Protein AF-A0A355T9M5-F1 (afdb_monomer_lite)

pLDDT: mean 79.02, std 14.16, range [34.09, 96.56]

Radius of gyration: 21.53 Å; chains: 1; bounding box: 72×46×53 Å

Foldseek 3Di:
DAQDDQQSLLVVLCVLADFLDQLVRLVVVLVVLVVVLVVDDDPVVNVVSVVVNVVSVVSNVDPCNVVVPDDGHLLRLLQLLLLLLLLLQLVPDCVQPDAPVCVDPVVLVVLLVSLLSNLVSLCLQLDDDPPGSHLLVSCVNNVVVCCVVDDNVLSVVLVVCSVPPPSVSVVVNVCSVVVVDDSVPPDSVVSVVSSLSSLQSSLSSLLSRHDADECSHDDLCPSCPPCVVRGPPVSSVSSSVSSVVSVVVSQQSNQARPPPRDGHPDGSHDDPDPPPPPPPPDD

Structure (mmCIF, N/CA/C/O backbone):
data_AF-A0A355T9M5-F1
#
_entry.id   AF-A0A355T9M5-F1
#
loop_
_atom_site.group_PDB
_atom_site.id
_atom_site.type_symbol
_atom_site.label_atom_id
_atom_site.label_alt_id
_atom_site.label_comp_id
_atom_site.label_asym_id
_atom_site.label_entity_id
_atom_site.label_seq_id
_atom_site.pdbx_PDB_ins_code
_atom_site.Cartn_x
_atom_site.Cartn_y
_atom_site.Cartn_z
_atom_site.occupancy
_atom_site.B_iso_or_equiv
_atom_site.auth_seq_id
_atom_site.auth_comp_id
_atom_site.auth_asym_id
_atom_site.auth_atom_id
_atom_site.pdbx_PDB_model_num
ATOM 1 N N . MET A 1 1 ? -3.975 11.294 21.135 1.00 55.91 1 MET A N 1
ATOM 2 C CA . MET A 1 1 ? -5.451 11.372 21.174 1.00 55.91 1 MET A CA 1
ATOM 3 C C . MET A 1 1 ? -5.942 10.094 21.826 1.00 55.91 1 MET A C 1
ATOM 5 O O . MET A 1 1 ? -5.363 9.063 21.531 1.00 55.91 1 MET A O 1
ATOM 9 N N . ARG A 1 2 ? -6.905 10.135 22.753 1.00 72.44 2 ARG A N 1
ATOM 10 C CA . ARG A 1 2 ? -7.439 8.913 23.379 1.00 72.44 2 ARG A CA 1
ATOM 11 C C . ARG A 1 2 ? -8.767 8.580 22.701 1.00 72.44 2 ARG A C 1
ATOM 13 O O . ARG A 1 2 ? -9.719 9.332 22.876 1.00 72.44 2 ARG A O 1
ATOM 20 N N . LEU A 1 3 ? -8.800 7.513 21.904 1.00 85.88 3 LEU A N 1
ATOM 21 C CA . LEU A 1 3 ? -10.012 7.034 21.228 1.00 85.88 3 LEU A CA 1
ATOM 22 C C . LEU A 1 3 ? -10.995 6.498 22.278 1.00 85.88 3 LEU A C 1
ATOM 24 O O . LEU A 1 3 ? -10.594 5.717 23.143 1.00 85.88 3 LEU A O 1
ATOM 28 N N . ARG A 1 4 ? -12.251 6.962 22.260 1.00 87.19 4 ARG A N 1
ATOM 29 C CA . ARG A 1 4 ? -13.228 6.668 23.328 1.00 87.19 4 ARG A CA 1
ATOM 30 C C . ARG A 1 4 ? -14.176 5.527 22.981 1.00 87.19 4 ARG A C 1
ATOM 32 O O . ARG A 1 4 ? -14.628 4.832 23.885 1.00 87.19 4 ARG A O 1
ATOM 39 N N . ASN A 1 5 ? -14.479 5.348 21.702 1.00 89.62 5 ASN A N 1
ATOM 40 C CA . ASN A 1 5 ? -15.407 4.343 21.194 1.00 89.62 5 ASN A CA 1
ATOM 41 C C . ASN A 1 5 ? -15.005 3.913 19.769 1.00 89.62 5 ASN A C 1
ATOM 43 O O . ASN A 1 5 ? -14.021 4.410 19.216 1.00 89.62 5 ASN A O 1
ATOM 47 N N . GLU A 1 6 ? -15.746 2.957 19.206 1.00 88.00 6 GLU A N 1
ATOM 48 C CA . GLU A 1 6 ? -15.474 2.400 17.877 1.00 88.00 6 GLU A CA 1
ATOM 49 C C . GLU A 1 6 ? -15.625 3.447 16.761 1.00 88.00 6 GLU A C 1
ATOM 51 O O . GLU A 1 6 ? -14.789 3.495 15.862 1.00 88.00 6 GLU A O 1
ATOM 56 N N . ASP A 1 7 ? -16.624 4.327 16.844 1.00 84.69 7 ASP A N 1
ATOM 57 C CA . ASP A 1 7 ? -16.880 5.353 15.824 1.00 84.69 7 ASP A CA 1
ATOM 58 C C . ASP A 1 7 ? -15.773 6.417 15.790 1.00 84.69 7 ASP A C 1
ATOM 60 O O . ASP A 1 7 ? -15.275 6.762 14.716 1.00 84.69 7 ASP A O 1
ATOM 64 N N . ASP A 1 8 ? -15.299 6.858 16.961 1.00 84.31 8 ASP A N 1
ATOM 65 C CA . ASP A 1 8 ? -14.123 7.722 17.113 1.00 84.31 8 ASP A CA 1
ATOM 66 C C . ASP A 1 8 ? -12.892 7.068 16.456 1.00 84.31 8 ASP A C 1
ATOM 68 O O . ASP A 1 8 ? -12.093 7.742 15.804 1.00 84.31 8 ASP A O 1
ATOM 72 N N . ALA A 1 9 ? -12.731 5.749 16.610 1.00 87.31 9 ALA A N 1
ATOM 73 C CA . ALA A 1 9 ? -11.612 5.001 16.046 1.00 87.31 9 ALA A CA 1
ATOM 74 C C . ALA A 1 9 ? -11.719 4.831 14.520 1.00 87.31 9 ALA A C 1
ATOM 76 O O . ALA A 1 9 ? -10.706 4.943 13.821 1.00 87.31 9 ALA A O 1
ATOM 77 N N . LYS A 1 10 ? -12.927 4.624 13.981 1.00 84.25 10 LYS A N 1
ATOM 78 C CA . LYS A 1 10 ? -13.170 4.596 12.529 1.00 84.25 10 LYS A CA 1
ATOM 79 C C . LYS A 1 10 ? -12.920 5.963 11.902 1.00 84.25 10 LYS A C 1
ATOM 81 O O . LYS A 1 10 ? -12.164 6.044 10.939 1.00 84.25 10 LYS A O 1
ATOM 86 N N . LYS A 1 11 ? -13.442 7.042 12.497 1.00 80.62 11 LYS A N 1
ATOM 87 C CA . LYS A 1 11 ? -13.184 8.417 12.040 1.00 80.62 11 LYS A CA 1
ATOM 88 C C . LYS A 1 11 ? -11.692 8.748 12.054 1.00 80.62 11 LYS A C 1
ATOM 90 O O . LYS A 1 11 ? -11.162 9.214 11.049 1.00 80.62 11 LYS A O 1
ATOM 95 N N . TYR A 1 12 ? -11.007 8.429 13.154 1.00 84.06 12 TYR A N 1
ATOM 96 C CA . TYR A 1 12 ? -9.556 8.576 13.251 1.00 84.06 12 TYR A CA 1
ATOM 97 C C . TYR A 1 12 ? -8.831 7.809 12.142 1.00 84.06 12 TYR A C 1
ATOM 99 O O . TYR A 1 12 ? -7.914 8.342 11.528 1.00 84.06 12 TYR A O 1
ATOM 107 N N . THR A 1 13 ? -9.265 6.581 11.848 1.00 85.44 13 THR A N 1
ATOM 108 C CA . THR A 1 13 ? -8.694 5.772 10.768 1.00 85.44 13 THR A CA 1
ATOM 109 C C . THR A 1 13 ? -8.841 6.456 9.417 1.00 85.44 13 THR A C 1
ATOM 111 O O . THR A 1 13 ? -7.835 6.617 8.734 1.00 85.44 13 THR A O 1
ATOM 114 N N . CYS A 1 14 ? -10.047 6.913 9.065 1.00 79.06 14 CYS A N 1
ATOM 115 C CA . CYS A 1 14 ? -10.297 7.635 7.817 1.00 79.06 14 CYS A CA 1
ATOM 116 C C . CYS A 1 14 ? -9.364 8.843 7.668 1.00 79.06 14 CYS A C 1
ATOM 118 O O . CYS A 1 14 ? -8.752 9.032 6.623 1.00 79.06 14 CYS A O 1
ATOM 120 N N . GLU A 1 15 ? -9.218 9.649 8.721 1.00 76.38 15 GLU A N 1
ATOM 121 C CA . GLU A 1 15 ? -8.343 10.828 8.714 1.00 76.38 15 GLU A CA 1
ATOM 122 C C . GLU A 1 15 ? -6.854 10.468 8.566 1.00 76.38 15 GLU A C 1
ATOM 124 O O . GLU A 1 15 ? -6.075 11.260 8.034 1.00 76.38 15 GLU A O 1
ATOM 129 N N . TYR A 1 16 ? -6.456 9.283 9.035 1.00 79.38 16 TYR A N 1
ATOM 130 C CA . TYR A 1 16 ? -5.069 8.818 9.045 1.00 79.38 16 TYR A CA 1
ATOM 131 C C . TYR A 1 16 ? -4.658 8.090 7.755 1.00 79.38 16 TYR A C 1
ATOM 133 O O . TYR A 1 16 ? -3.479 8.095 7.387 1.00 79.38 16 TYR A O 1
ATOM 141 N N . THR A 1 17 ? -5.609 7.444 7.074 1.00 77.81 17 THR A N 1
ATOM 142 C CA . THR A 1 17 ? -5.367 6.688 5.836 1.00 77.81 17 THR A CA 1
ATOM 143 C C . THR A 1 17 ? -5.582 7.530 4.586 1.00 77.81 17 THR A C 1
ATOM 145 O O . THR A 1 17 ? -4.752 7.477 3.670 1.00 77.81 17 THR A O 1
ATOM 148 N N . VAL A 1 18 ? -6.634 8.357 4.570 1.00 69.31 18 VAL A N 1
ATOM 149 C CA . VAL A 1 18 ? -7.035 9.128 3.391 1.00 69.31 18 VAL A CA 1
ATOM 150 C C . VAL A 1 18 ? -5.983 10.171 3.047 1.00 69.31 18 VAL A C 1
ATOM 152 O O . VAL A 1 18 ? -5.502 10.930 3.890 1.00 69.31 18 VAL A O 1
ATOM 155 N N . SER A 1 19 ? -5.644 10.228 1.759 1.00 61.22 19 SER A N 1
ATOM 156 C CA . SER A 1 19 ? -4.802 11.292 1.231 1.00 61.22 19 SER A CA 1
ATOM 157 C C . SER A 1 19 ? -5.500 12.638 1.397 1.00 61.22 19 SER A C 1
ATOM 159 O O . SER A 1 19 ? -6.610 12.850 0.901 1.00 61.22 19 SER A O 1
ATOM 161 N N . LYS A 1 20 ? -4.857 13.532 2.152 1.00 63.75 20 LYS A N 1
ATOM 162 C CA . LYS A 1 20 ? -5.270 14.924 2.329 1.00 63.75 20 LYS A CA 1
ATOM 163 C C . LYS A 1 20 ? -5.335 15.556 0.930 1.00 63.75 20 LYS A C 1
ATOM 165 O O . LYS A 1 20 ? -4.336 15.607 0.219 1.00 63.75 20 LYS A O 1
ATOM 170 N N . LEU A 1 21 ? -6.541 15.934 0.515 1.00 61.47 21 LEU A N 1
ATOM 171 C CA . LEU A 1 21 ? -6.834 16.379 -0.848 1.00 61.47 21 LEU A CA 1
ATOM 172 C C . LEU A 1 21 ? -6.060 17.652 -1.185 1.00 61.47 21 LEU A C 1
ATOM 174 O O . LEU A 1 21 ? -6.008 18.579 -0.381 1.00 61.47 21 LEU A O 1
ATOM 178 N N . SER A 1 22 ? -5.546 17.778 -2.409 1.00 67.81 22 SER A N 1
ATOM 179 C CA . SER A 1 22 ? -5.125 19.101 -2.875 1.00 67.81 22 SER A CA 1
ATOM 180 C C . SER A 1 22 ? -6.305 20.076 -2.813 1.00 67.81 22 SER A C 1
ATOM 182 O O . SER A 1 22 ? -7.466 19.673 -2.915 1.00 67.81 22 SER A O 1
ATOM 184 N N . LEU A 1 23 ? -6.025 21.380 -2.711 1.00 72.88 23 LEU A N 1
ATOM 185 C CA . LEU A 1 23 ? -7.072 22.408 -2.724 1.00 72.88 23 LEU A CA 1
ATOM 186 C C . LEU A 1 23 ? -8.038 22.211 -3.904 1.00 72.88 23 LEU A C 1
ATOM 188 O O . LEU A 1 23 ? -9.251 22.281 -3.736 1.00 72.88 23 LEU A O 1
ATOM 192 N N . LYS A 1 24 ? -7.501 21.883 -5.086 1.00 72.81 24 LYS A N 1
ATOM 193 C CA . LYS A 1 24 ? -8.285 21.632 -6.300 1.00 72.81 24 LYS A CA 1
ATOM 194 C C . LYS A 1 24 ? -9.198 20.409 -6.161 1.00 72.81 24 LYS A C 1
ATOM 196 O O . LYS A 1 24 ? -10.368 20.486 -6.530 1.00 72.81 24 LYS A O 1
ATOM 201 N N . GLU A 1 25 ? -8.691 19.302 -5.625 1.00 70.06 25 GLU A N 1
ATOM 202 C CA . GLU A 1 25 ? -9.468 18.073 -5.416 1.00 70.06 25 GLU A CA 1
ATOM 203 C C . GLU A 1 25 ? -10.522 18.238 -4.318 1.00 70.06 25 GLU A C 1
ATOM 205 O O . GLU A 1 25 ? -11.648 17.765 -4.476 1.00 70.06 25 GLU A O 1
ATOM 210 N N . ALA A 1 26 ? -10.193 18.954 -3.239 1.00 72.81 26 ALA A N 1
ATOM 211 C CA . ALA A 1 26 ? -11.131 19.304 -2.179 1.00 72.81 26 ALA A CA 1
ATOM 212 C C . ALA A 1 26 ? -12.275 20.163 -2.730 1.00 72.81 26 ALA A C 1
ATOM 214 O O . ALA A 1 26 ? -13.443 19.831 -2.527 1.00 72.81 26 ALA A O 1
ATOM 215 N N . GLN A 1 27 ? -11.960 21.198 -3.520 1.00 78.06 27 GLN A N 1
ATOM 216 C CA . GLN A 1 27 ? -12.969 22.027 -4.186 1.00 78.06 27 GLN A CA 1
ATOM 217 C C . GLN A 1 27 ? -13.862 21.195 -5.117 1.00 78.06 27 GLN A C 1
ATOM 219 O O . GLN A 1 27 ? -15.081 21.368 -5.149 1.00 78.06 27 GLN A O 1
ATOM 224 N N . GLN A 1 28 ? -13.263 20.278 -5.881 1.00 74.44 28 GLN A N 1
ATOM 225 C CA . GLN A 1 28 ? -13.992 19.432 -6.818 1.00 74.44 28 GLN A CA 1
ATOM 226 C C . GLN A 1 28 ? -14.914 18.441 -6.094 1.00 74.44 28 GLN A C 1
ATOM 228 O O . GLN A 1 28 ? -16.060 18.267 -6.510 1.00 74.44 28 GLN A O 1
ATOM 233 N N . ARG A 1 29 ? -14.467 17.843 -4.980 1.00 72.12 29 ARG A N 1
ATOM 234 C CA . ARG A 1 29 ? -15.306 16.981 -4.133 1.00 72.12 29 ARG A CA 1
ATOM 235 C C . ARG A 1 29 ? -16.437 17.749 -3.459 1.00 72.12 29 ARG A C 1
ATOM 237 O O . ARG A 1 29 ? -17.561 17.262 -3.505 1.00 72.12 29 ARG A O 1
ATOM 244 N N . ILE A 1 30 ? -16.194 18.959 -2.945 1.00 77.69 30 ILE A N 1
ATOM 245 C CA . ILE A 1 30 ? -17.260 19.831 -2.415 1.00 77.69 30 ILE A CA 1
ATOM 246 C C . ILE A 1 30 ? -18.333 20.061 -3.477 1.00 77.69 30 ILE A C 1
ATOM 248 O O . ILE A 1 30 ? -19.517 19.884 -3.205 1.00 77.69 30 ILE A O 1
ATOM 252 N N . ASN A 1 31 ? -17.931 20.412 -4.699 1.00 77.50 31 ASN A N 1
ATOM 253 C CA . ASN A 1 31 ? -18.876 20.656 -5.787 1.00 77.50 31 ASN A CA 1
ATOM 254 C C . ASN A 1 31 ? -19.673 19.397 -6.152 1.00 77.50 31 ASN A C 1
ATOM 256 O O . ASN A 1 31 ? -20.872 19.482 -6.409 1.00 77.50 31 ASN A O 1
ATOM 260 N N . ASN A 1 32 ? -19.032 18.227 -6.152 1.00 70.62 32 ASN A N 1
ATOM 261 C CA . ASN A 1 32 ? -19.715 16.959 -6.397 1.00 70.62 32 ASN A CA 1
ATOM 262 C C . ASN A 1 32 ? -20.699 16.614 -5.267 1.00 70.62 32 ASN A C 1
ATOM 264 O O . ASN A 1 32 ? -21.824 16.219 -5.552 1.00 70.62 32 ASN A O 1
ATOM 268 N N . HIS A 1 33 ? -20.318 16.798 -4.000 1.00 76.00 33 HIS A N 1
ATOM 269 C CA . HIS A 1 33 ? -21.195 16.541 -2.854 1.00 76.00 33 HIS A CA 1
ATOM 270 C C . HIS A 1 33 ? -22.369 17.520 -2.793 1.00 76.00 33 HIS A C 1
ATOM 272 O O . HIS A 1 33 ? -23.481 17.085 -2.525 1.00 76.00 33 HIS A O 1
ATOM 278 N N . LYS A 1 34 ? -22.172 18.802 -3.135 1.00 81.56 34 LYS A N 1
ATOM 279 C CA . LYS A 1 34 ? -23.269 19.781 -3.262 1.00 81.56 34 LYS A CA 1
ATOM 280 C C . LYS A 1 34 ? -24.303 19.337 -4.300 1.00 81.56 34 LYS A C 1
ATOM 282 O O . LYS A 1 34 ? -25.489 19.316 -4.000 1.00 81.56 34 LYS A O 1
ATOM 287 N N . LYS A 1 35 ? -23.856 18.860 -5.468 1.00 78.75 35 LYS A N 1
ATOM 288 C CA . LYS A 1 35 ? -24.753 18.294 -6.493 1.00 78.75 35 LYS A CA 1
ATOM 289 C C . LYS A 1 35 ? -25.497 17.042 -6.021 1.00 78.75 35 LYS A C 1
ATOM 291 O O . LYS A 1 35 ? -26.635 16.823 -6.419 1.00 78.75 35 LYS A O 1
ATOM 296 N N . ILE A 1 36 ? -24.866 16.189 -5.213 1.00 72.69 36 ILE A N 1
ATOM 297 C CA . ILE A 1 36 ? -25.529 15.001 -4.649 1.00 72.69 36 ILE A CA 1
ATOM 298 C C . ILE A 1 36 ? -26.567 15.426 -3.604 1.00 72.69 36 ILE A C 1
ATOM 300 O O . ILE A 1 36 ? -27.704 14.962 -3.653 1.00 72.69 36 ILE A O 1
ATOM 304 N N . LEU A 1 37 ? -26.208 16.356 -2.717 1.00 79.31 37 LEU A N 1
ATOM 305 C CA . LEU A 1 37 ? -27.088 16.911 -1.691 1.00 79.31 37 LEU A CA 1
ATOM 306 C C . LEU A 1 37 ? -28.358 17.529 -2.300 1.00 79.31 37 LEU A C 1
ATOM 308 O O . LEU A 1 37 ? -29.453 17.271 -1.808 1.00 79.31 37 LEU A O 1
ATOM 312 N N . GLU A 1 38 ? -28.226 18.274 -3.402 1.00 81.50 38 GLU A N 1
ATOM 313 C CA . GLU A 1 38 ? -29.350 18.858 -4.155 1.00 81.50 38 GLU A CA 1
ATOM 314 C C . GLU A 1 38 ? -30.351 17.807 -4.663 1.00 81.50 38 GLU A C 1
ATOM 316 O O . GLU A 1 38 ? -31.546 18.080 -4.745 1.00 81.50 38 GLU A O 1
ATOM 321 N N . ASN A 1 39 ? -29.875 16.600 -4.975 1.00 76.81 39 ASN A N 1
ATOM 322 C CA . ASN A 1 39 ? -30.690 15.501 -5.499 1.00 76.81 39 ASN A CA 1
ATOM 323 C C . ASN A 1 39 ? -31.122 14.493 -4.419 1.00 76.81 39 ASN A C 1
ATOM 325 O O . ASN A 1 39 ? -31.780 13.497 -4.724 1.00 76.81 39 ASN A O 1
ATOM 329 N N . THR A 1 40 ? -30.749 14.730 -3.160 1.00 80.56 40 THR A N 1
ATOM 330 C CA . THR A 1 40 ? -31.036 13.833 -2.039 1.00 80.56 40 THR A CA 1
ATOM 331 C C . THR A 1 40 ? -32.398 14.160 -1.423 1.00 80.56 40 THR A C 1
ATOM 333 O O . THR A 1 40 ? -32.711 15.316 -1.133 1.00 80.56 40 THR A O 1
ATOM 336 N N . THR A 1 41 ? -33.226 13.135 -1.221 1.00 77.75 41 THR A N 1
ATOM 337 C CA . THR A 1 41 ? -34.635 13.286 -0.815 1.00 77.75 41 THR A CA 1
ATOM 338 C C . THR A 1 41 ? -34.892 12.997 0.661 1.00 77.75 41 THR A C 1
ATOM 340 O O . THR A 1 41 ? -35.869 13.507 1.207 1.00 77.75 41 THR A O 1
ATOM 343 N N . THR A 1 42 ? -34.024 12.225 1.311 1.00 80.00 42 THR A N 1
ATOM 344 C CA . THR A 1 42 ? -34.122 11.850 2.726 1.00 80.00 42 THR A CA 1
ATOM 345 C C . THR A 1 42 ? -33.325 12.818 3.604 1.00 80.00 42 THR A C 1
ATOM 347 O O . THR A 1 42 ? -32.299 13.369 3.198 1.00 80.00 42 THR A O 1
ATOM 350 N N . ASP A 1 43 ? -33.797 13.042 4.830 1.00 80.94 43 ASP A N 1
ATOM 351 C CA . ASP A 1 43 ? -33.154 13.988 5.750 1.00 80.94 43 ASP A CA 1
ATOM 352 C C . ASP A 1 43 ? -31.874 13.420 6.385 1.00 80.94 43 ASP A C 1
ATOM 354 O O . ASP A 1 43 ? -30.935 14.175 6.629 1.00 80.94 43 ASP A O 1
ATOM 358 N N . GLU A 1 44 ? -31.790 12.097 6.570 1.00 71.38 44 GLU A N 1
ATOM 359 C CA . GLU A 1 44 ? -30.568 11.414 7.025 1.00 71.38 44 GLU A CA 1
ATOM 360 C C . GLU A 1 44 ? -29.429 11.532 6.005 1.00 71.38 44 GLU A C 1
ATOM 362 O O . GLU A 1 44 ? -28.327 11.955 6.362 1.00 71.38 44 GLU A O 1
ATOM 367 N N . ASP A 1 45 ? -29.690 11.248 4.725 1.00 61.88 45 ASP A N 1
ATOM 368 C CA . ASP A 1 45 ? -28.661 11.369 3.688 1.00 61.88 45 ASP A CA 1
ATOM 369 C C . ASP A 1 45 ? -28.277 12.842 3.478 1.00 61.88 45 ASP A C 1
ATOM 371 O O . ASP A 1 45 ? -27.106 13.156 3.257 1.00 61.88 45 ASP A O 1
ATOM 375 N N . ARG A 1 46 ? -29.235 13.776 3.602 1.00 74.06 46 ARG A N 1
ATOM 376 C CA . ARG A 1 46 ? -28.928 15.213 3.571 1.00 74.06 46 ARG A CA 1
ATOM 377 C C . ARG A 1 46 ? -27.999 15.626 4.706 1.00 74.06 46 ARG A C 1
ATOM 379 O O . ARG A 1 46 ? -27.028 16.335 4.448 1.00 74.06 46 ARG A O 1
ATOM 386 N N . ALA A 1 47 ? -28.266 15.184 5.934 1.00 74.69 47 ALA A N 1
ATOM 387 C CA . ALA A 1 47 ? -27.412 15.475 7.082 1.00 74.69 47 ALA A CA 1
ATOM 388 C C . ALA A 1 47 ? -25.992 14.923 6.881 1.00 74.69 47 ALA A C 1
ATOM 390 O O . ALA A 1 47 ? -25.019 15.647 7.092 1.00 74.69 47 ALA A O 1
ATOM 391 N N . PHE A 1 48 ? -25.874 13.690 6.380 1.00 73.00 48 PHE A N 1
ATOM 392 C CA . PHE A 1 48 ? -24.590 13.074 6.053 1.00 73.00 48 PHE A CA 1
ATOM 393 C C . PHE A 1 48 ? -23.804 13.882 5.009 1.00 73.00 48 PHE A C 1
ATOM 395 O O . PHE A 1 48 ? -22.654 14.254 5.245 1.00 73.00 48 PHE A O 1
ATOM 402 N N . TRP A 1 49 ? -24.408 14.202 3.859 1.00 70.50 49 TRP A N 1
ATOM 403 C CA . TRP A 1 49 ? -23.717 14.951 2.802 1.00 70.50 49 TRP A CA 1
ATOM 404 C C . TRP A 1 49 ? -23.356 16.373 3.234 1.00 70.50 49 TRP A C 1
ATOM 406 O O . TRP A 1 49 ? -22.296 16.877 2.854 1.00 70.50 49 TRP A O 1
ATOM 416 N N . GLN A 1 50 ? -24.194 17.003 4.059 1.00 82.00 50 GLN A N 1
ATOM 417 C CA . GLN A 1 50 ? -23.900 18.303 4.650 1.00 82.00 50 GLN A CA 1
ATOM 418 C C . GLN A 1 50 ? -22.677 18.232 5.575 1.00 82.00 50 GLN A C 1
ATOM 420 O O . GLN A 1 50 ? -21.801 19.090 5.474 1.00 82.00 50 GLN A O 1
ATOM 425 N N . GLU A 1 51 ? -22.564 17.192 6.406 1.00 75.56 51 GLU A N 1
ATOM 426 C CA . GLU A 1 51 ? -21.388 16.954 7.252 1.00 75.56 51 GLU A CA 1
ATOM 427 C C . GLU A 1 51 ? -20.115 16.762 6.410 1.00 75.56 51 GLU A C 1
ATOM 429 O O . GLU A 1 51 ? -19.087 17.379 6.698 1.00 75.56 51 GLU A O 1
ATOM 434 N N . GLN A 1 52 ? -20.183 15.988 5.317 1.00 68.06 52 GLN A N 1
ATOM 435 C CA . GLN A 1 52 ? -19.044 15.801 4.405 1.00 68.06 52 GLN A CA 1
ATOM 436 C C . GLN A 1 52 ? -18.597 17.119 3.750 1.00 68.06 52 GLN A C 1
ATOM 438 O O . GLN A 1 52 ? -17.398 17.385 3.629 1.00 68.06 52 GLN A O 1
ATOM 443 N N . ILE A 1 53 ? -19.545 17.967 3.333 1.00 76.62 53 ILE A N 1
ATOM 444 C CA . ILE A 1 53 ? -19.249 19.289 2.760 1.00 76.62 53 ILE A CA 1
ATOM 445 C C . ILE A 1 53 ? -18.593 20.188 3.807 1.00 76.62 53 ILE A C 1
ATOM 447 O O . ILE A 1 53 ? -17.554 20.783 3.522 1.00 76.62 53 ILE A O 1
ATOM 451 N N . THR A 1 54 ? -19.165 20.273 5.010 1.00 81.38 54 THR A N 1
ATOM 452 C CA . THR A 1 54 ? -18.623 21.100 6.093 1.00 81.38 54 THR A CA 1
ATOM 453 C C . THR A 1 54 ? -17.212 20.657 6.473 1.00 81.38 54 THR A C 1
ATOM 455 O O . THR A 1 54 ? -16.322 21.502 6.552 1.00 81.38 54 THR A O 1
ATOM 458 N N . GLY A 1 55 ? -16.962 19.349 6.585 1.00 74.44 55 GLY A N 1
ATOM 459 C CA . GLY A 1 55 ? -15.622 18.820 6.841 1.00 74.44 55 GLY A CA 1
ATOM 460 C C . GLY A 1 55 ? -14.603 19.208 5.762 1.00 74.44 55 GLY A C 1
ATOM 461 O O . GLY A 1 55 ? -13.478 19.595 6.080 1.00 74.44 55 GLY A O 1
ATOM 462 N N . LEU A 1 56 ? -14.989 19.185 4.480 1.00 72.25 56 LEU A N 1
ATOM 463 C CA . LEU A 1 56 ? -14.121 19.632 3.382 1.00 72.25 56 LEU A CA 1
ATOM 464 C C . LEU A 1 56 ? -13.901 21.156 3.380 1.00 72.25 56 LEU A C 1
ATOM 466 O O . LEU A 1 56 ? -12.803 21.619 3.070 1.00 72.25 56 LEU A O 1
ATOM 470 N N . GLU A 1 57 ? -14.915 21.949 3.727 1.00 82.19 57 GLU A N 1
ATOM 471 C CA . GLU A 1 57 ? -14.805 23.411 3.820 1.00 82.19 57 GLU A CA 1
ATOM 472 C C . GLU A 1 57 ? -13.925 23.853 5.001 1.00 82.19 57 GLU A C 1
ATOM 474 O O . GLU A 1 57 ? -13.168 24.820 4.878 1.00 82.19 57 GLU A O 1
ATOM 479 N N . GLU A 1 58 ? -13.981 23.142 6.128 1.00 81.94 58 GLU A N 1
ATOM 480 C CA . GLU A 1 58 ? -13.058 23.312 7.255 1.00 81.94 58 GLU A CA 1
ATOM 481 C C . GLU A 1 58 ? -11.640 22.880 6.880 1.00 81.94 58 GLU A C 1
ATOM 483 O O . GLU A 1 58 ? -10.677 23.604 7.145 1.00 81.94 58 GLU A O 1
ATOM 488 N N . TYR A 1 59 ? -11.508 21.751 6.180 1.00 72.00 59 TYR A N 1
ATOM 489 C CA . TYR A 1 59 ? -10.228 21.260 5.684 1.00 72.00 59 TYR A CA 1
ATOM 490 C C . TYR A 1 59 ? -9.527 22.277 4.772 1.00 72.00 59 TYR A C 1
ATOM 492 O O . TYR A 1 59 ? -8.338 22.547 4.955 1.00 72.00 59 TYR A O 1
ATOM 500 N N . ILE A 1 60 ? -10.260 22.915 3.852 1.00 80.50 60 ILE A N 1
ATOM 501 C CA . ILE A 1 60 ? -9.710 23.954 2.966 1.00 80.50 60 ILE A CA 1
ATOM 502 C C . ILE A 1 60 ? -9.178 25.169 3.742 1.00 80.50 60 ILE A C 1
ATOM 504 O O . ILE A 1 60 ? -8.245 25.843 3.303 1.00 80.50 60 ILE A O 1
ATOM 508 N N . LYS A 1 61 ? -9.752 25.452 4.913 1.00 81.62 61 LYS A N 1
ATOM 509 C CA . LYS A 1 61 ? -9.347 26.571 5.772 1.00 81.62 61 LYS A CA 1
ATOM 510 C C . LYS A 1 61 ? -8.208 26.213 6.729 1.00 81.62 61 LYS A C 1
ATOM 512 O O . LYS A 1 61 ? -7.679 27.125 7.368 1.00 81.62 61 LYS A O 1
ATOM 517 N N . SER A 1 62 ? -7.836 24.935 6.827 1.00 75.94 62 SER A N 1
ATOM 518 C CA . SER A 1 62 ? -6.806 24.457 7.752 1.00 75.94 62 SER A CA 1
ATOM 519 C C . SER A 1 62 ? -5.428 25.052 7.443 1.00 75.94 62 SER A C 1
ATOM 521 O O . SER A 1 62 ? -5.043 25.210 6.282 1.00 75.94 62 SER A O 1
ATOM 523 N N . GLU A 1 63 ? -4.668 25.374 8.492 1.00 70.50 63 GLU A N 1
ATOM 524 C CA . GLU A 1 63 ? -3.280 25.835 8.348 1.00 70.50 63 GLU A CA 1
ATOM 525 C C . GLU A 1 63 ? -2.396 24.768 7.705 1.00 70.50 63 GLU A C 1
ATOM 527 O O . GLU A 1 63 ? -1.525 25.100 6.905 1.00 70.50 63 GLU A O 1
ATOM 532 N N . ASP A 1 64 ? -2.680 23.490 7.956 1.00 61.56 64 ASP A N 1
ATOM 533 C CA . ASP A 1 64 ? -1.994 22.374 7.312 1.00 61.56 64 ASP A CA 1
ATOM 534 C C . ASP A 1 64 ? -2.090 22.451 5.767 1.00 61.56 64 ASP A C 1
ATOM 536 O O . ASP A 1 64 ? -1.101 22.188 5.080 1.00 61.56 64 ASP A O 1
ATOM 540 N N . LEU A 1 65 ? -3.239 22.875 5.200 1.00 65.19 65 LEU A N 1
ATOM 541 C CA . LEU A 1 65 ? -3.403 23.048 3.741 1.00 65.19 65 LEU A CA 1
ATOM 542 C C . LEU A 1 65 ? -2.653 24.253 3.209 1.00 65.19 65 LEU A C 1
ATOM 544 O O . LEU A 1 65 ? -2.038 24.179 2.146 1.00 65.19 65 LEU A O 1
ATOM 548 N N . LYS A 1 66 ? -2.691 25.355 3.953 1.00 63.91 66 LYS A N 1
ATOM 549 C CA . LYS A 1 66 ? -2.024 26.600 3.566 1.00 63.91 66 LYS A CA 1
ATOM 550 C C . LYS A 1 66 ? -0.505 26.473 3.595 1.00 63.91 66 LYS A C 1
ATOM 552 O O . LYS A 1 66 ? 0.173 27.080 2.774 1.00 63.91 66 LYS A O 1
ATOM 557 N N . THR A 1 67 ? 0.017 25.690 4.533 1.00 62.03 67 THR A N 1
ATOM 558 C CA . THR A 1 67 ? 1.457 25.479 4.731 1.00 62.03 67 THR A CA 1
ATOM 559 C C . THR A 1 67 ? 2.005 24.308 3.917 1.00 62.03 67 THR A C 1
ATOM 561 O O . THR A 1 67 ? 3.219 24.184 3.770 1.00 62.03 67 THR A O 1
ATOM 564 N N . GLY A 1 68 ? 1.134 23.455 3.365 1.00 53.84 68 GLY A N 1
ATOM 565 C CA . GLY A 1 68 ? 1.531 22.279 2.590 1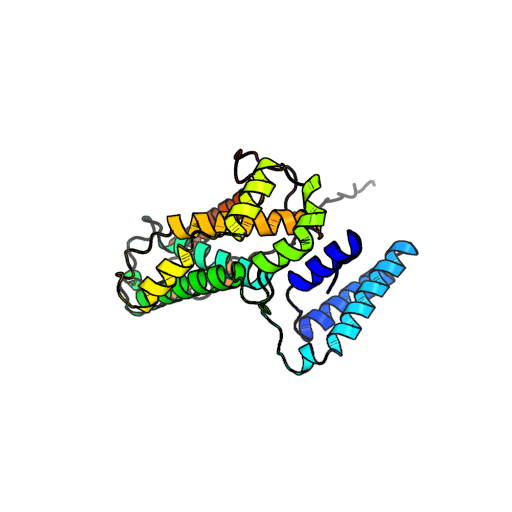.00 53.84 68 GLY A CA 1
ATOM 566 C C . GLY A 1 68 ? 2.245 21.207 3.420 1.00 53.84 68 GLY A C 1
ATOM 567 O O . GLY A 1 68 ? 2.773 20.250 2.856 1.00 53.84 68 GLY A O 1
ATOM 568 N N . THR A 1 69 ? 2.275 21.333 4.749 1.00 51.69 69 THR A N 1
ATOM 569 C CA . THR A 1 69 ? 2.909 20.369 5.655 1.00 51.69 69 THR A CA 1
ATOM 570 C C . THR A 1 69 ? 1.933 19.269 6.039 1.00 51.69 69 THR A C 1
ATOM 572 O O . THR A 1 69 ? 1.560 19.123 7.202 1.00 51.69 69 THR A O 1
ATOM 575 N N . PHE A 1 70 ? 1.532 18.463 5.059 1.00 57.84 70 PHE A N 1
ATOM 576 C CA . PHE A 1 70 ? 0.872 17.197 5.346 1.00 57.84 70 PHE A CA 1
ATOM 577 C C . PHE A 1 70 ? 1.865 16.047 5.223 1.00 57.84 70 PHE A C 1
ATOM 579 O O . PHE A 1 70 ? 2.578 15.959 4.219 1.00 57.84 70 PHE A O 1
ATOM 586 N N . PRO A 1 71 ? 1.906 15.126 6.194 1.00 56.31 71 PRO A N 1
ATOM 587 C CA . PRO A 1 71 ? 2.530 13.837 5.954 1.00 56.31 71 PRO A CA 1
ATOM 588 C C . PRO A 1 71 ? 1.794 13.128 4.806 1.00 56.31 71 PRO A C 1
ATOM 590 O O . PRO A 1 71 ? 0.568 13.201 4.711 1.00 56.31 71 PRO A O 1
ATOM 593 N N . GLN A 1 72 ? 2.540 12.443 3.929 1.00 65.25 72 GLN A N 1
ATOM 594 C CA . GLN A 1 72 ? 1.939 11.542 2.940 1.00 65.25 72 GLN A CA 1
ATOM 595 C C . GLN A 1 72 ? 1.045 10.533 3.674 1.00 65.25 72 GLN A C 1
ATOM 597 O O . GLN A 1 72 ? 1.464 9.965 4.685 1.00 65.25 72 GLN A O 1
ATOM 602 N N . SER A 1 73 ? -0.178 10.324 3.188 1.00 80.00 73 SER A N 1
ATOM 603 C CA . SER A 1 73 ? -1.108 9.398 3.836 1.00 80.00 73 SER A CA 1
ATOM 604 C C . SER A 1 73 ? -0.686 7.944 3.646 1.00 80.00 73 SER A C 1
ATOM 606 O O . SER A 1 73 ? 0.035 7.623 2.697 1.00 80.00 73 SER A O 1
ATOM 608 N N . ILE A 1 74 ? -1.170 7.052 4.515 1.00 88.38 74 ILE A N 1
ATOM 609 C CA . ILE A 1 74 ? -0.882 5.614 4.405 1.00 88.38 74 ILE A CA 1
ATOM 610 C C . ILE A 1 74 ? -1.299 5.075 3.033 1.00 88.38 74 ILE A C 1
ATOM 612 O O . ILE A 1 74 ? -0.499 4.381 2.411 1.00 88.38 74 ILE A O 1
ATOM 616 N N . ASP A 1 75 ? -2.486 5.444 2.536 1.00 87.44 75 ASP A N 1
ATOM 617 C CA . ASP A 1 75 ? -2.974 5.008 1.220 1.00 87.44 75 ASP A CA 1
ATOM 618 C C . ASP A 1 75 ? -2.022 5.443 0.102 1.00 87.44 75 ASP A C 1
ATOM 620 O O . ASP A 1 75 ? -1.667 4.655 -0.768 1.00 87.44 75 ASP A O 1
ATOM 624 N N . THR A 1 76 ? -1.543 6.688 0.164 1.00 85.06 76 THR A N 1
ATOM 625 C CA . THR A 1 76 ? -0.627 7.241 -0.843 1.00 85.06 76 THR A CA 1
ATOM 626 C C . THR A 1 76 ? 0.683 6.473 -0.871 1.00 85.06 76 THR A C 1
ATOM 628 O O . THR A 1 76 ? 1.135 6.056 -1.933 1.00 85.06 76 THR A O 1
ATOM 631 N N . VAL A 1 77 ? 1.284 6.273 0.305 1.00 90.31 77 VAL A N 1
ATOM 632 C CA . VAL A 1 77 ? 2.569 5.582 0.426 1.00 90.31 77 VAL A CA 1
ATOM 633 C C . VAL A 1 77 ? 2.426 4.123 -0.010 1.00 90.31 77 VAL A C 1
ATOM 635 O O . VAL A 1 77 ? 3.280 3.631 -0.741 1.00 90.31 77 VAL A O 1
ATOM 638 N N . LEU A 1 78 ? 1.338 3.449 0.381 1.00 92.62 78 LEU A N 1
ATOM 639 C CA . LEU A 1 78 ? 1.060 2.066 -0.005 1.00 92.62 78 LEU A CA 1
ATOM 640 C C . LEU A 1 78 ? 0.849 1.919 -1.516 1.00 92.62 78 LEU A C 1
ATOM 642 O O . LEU A 1 78 ? 1.495 1.077 -2.136 1.00 92.62 78 LEU A O 1
ATOM 646 N N . PHE A 1 79 ? -0.031 2.722 -2.118 1.00 90.69 79 PHE A N 1
ATOM 647 C CA . PHE A 1 79 ? -0.334 2.615 -3.547 1.00 90.69 79 PHE A CA 1
ATOM 648 C C . PHE A 1 79 ? 0.867 2.989 -4.412 1.00 90.69 79 PHE A C 1
ATOM 650 O O . PHE A 1 79 ? 1.114 2.334 -5.420 1.00 90.69 79 PHE A O 1
ATOM 657 N N . GLU A 1 80 ? 1.670 3.969 -3.989 1.00 89.75 80 GLU A N 1
ATOM 658 C CA . GLU A 1 80 ? 2.944 4.269 -4.641 1.00 89.75 80 GLU A CA 1
ATOM 659 C C . GLU A 1 80 ? 3.911 3.078 -4.559 1.00 89.75 80 GLU A C 1
ATOM 661 O O . GLU A 1 80 ? 4.526 2.721 -5.563 1.00 89.75 80 GLU A O 1
ATOM 666 N N . THR A 1 81 ? 4.031 2.421 -3.398 1.00 93.00 81 THR A N 1
ATOM 667 C CA . THR A 1 81 ? 4.860 1.211 -3.267 1.00 93.00 81 THR A CA 1
ATOM 668 C C . THR A 1 81 ? 4.401 0.105 -4.208 1.00 93.00 81 THR A C 1
ATOM 670 O O . THR A 1 81 ? 5.232 -0.470 -4.906 1.00 93.00 81 THR A O 1
ATOM 673 N N . VAL A 1 82 ? 3.095 -0.171 -4.254 1.00 93.88 82 VAL A N 1
ATOM 674 C CA . VAL A 1 82 ? 2.524 -1.196 -5.138 1.00 93.88 82 VAL A CA 1
ATOM 675 C C . VAL A 1 82 ? 2.784 -0.862 -6.603 1.00 93.88 82 VAL A C 1
ATOM 677 O O . VAL A 1 82 ? 3.175 -1.748 -7.358 1.00 93.88 82 VAL A O 1
ATOM 680 N N . GLU A 1 83 ? 2.626 0.399 -7.007 1.00 91.75 83 GLU A N 1
ATOM 681 C CA . GLU A 1 83 ? 2.870 0.823 -8.387 1.00 91.75 83 GLU A CA 1
ATOM 682 C C . GLU A 1 83 ? 4.331 0.608 -8.796 1.00 91.75 83 GLU A C 1
ATOM 684 O O . GLU A 1 83 ? 4.603 0.020 -9.844 1.00 91.75 83 GLU A O 1
ATOM 689 N N . TRP A 1 84 ? 5.283 1.016 -7.952 1.00 91.94 84 TRP A N 1
ATOM 690 C CA . TRP A 1 84 ? 6.704 0.792 -8.219 1.00 91.94 84 TRP A CA 1
ATOM 691 C C . TRP A 1 84 ? 7.051 -0.695 -8.300 1.00 91.94 84 TRP A C 1
ATOM 693 O O . TRP A 1 84 ? 7.780 -1.098 -9.210 1.00 91.94 84 TRP A O 1
ATOM 703 N N . SER A 1 85 ? 6.507 -1.519 -7.401 1.00 91.69 85 SER A N 1
ATOM 704 C CA . SER A 1 85 ? 6.711 -2.969 -7.443 1.00 91.69 85 SER A CA 1
ATOM 705 C C . SER A 1 85 ? 6.093 -3.599 -8.694 1.00 91.69 85 SER A C 1
ATOM 707 O O . SER A 1 85 ? 6.734 -4.425 -9.343 1.00 91.69 85 SER A O 1
ATOM 709 N N . ALA A 1 86 ? 4.895 -3.166 -9.095 1.00 91.88 86 ALA A N 1
ATOM 710 C CA . ALA A 1 86 ? 4.218 -3.660 -10.290 1.00 91.88 86 ALA A CA 1
ATOM 711 C C . ALA A 1 86 ? 4.991 -3.312 -11.570 1.00 91.88 86 ALA A C 1
ATOM 713 O O . ALA A 1 86 ? 5.130 -4.156 -12.457 1.00 91.88 86 ALA A O 1
ATOM 714 N N . LEU A 1 87 ? 5.542 -2.096 -11.657 1.00 89.88 87 LEU A N 1
ATOM 715 C CA . LEU A 1 87 ? 6.399 -1.680 -12.768 1.00 89.88 87 LEU A CA 1
ATOM 716 C C . LEU A 1 87 ? 7.701 -2.489 -12.804 1.00 89.88 87 LEU A C 1
ATOM 718 O O . LEU A 1 87 ? 8.050 -3.028 -13.853 1.00 89.88 87 LEU A O 1
ATOM 722 N N . LEU A 1 88 ? 8.397 -2.636 -11.672 1.00 88.81 88 LEU A N 1
ATOM 723 C CA . LEU A 1 88 ? 9.607 -3.462 -11.599 1.00 88.81 88 LEU A CA 1
ATOM 724 C C . LEU A 1 88 ? 9.337 -4.919 -11.984 1.00 88.81 88 LEU A C 1
ATOM 726 O O . LEU A 1 88 ? 10.119 -5.504 -12.732 1.00 88.81 88 LEU A O 1
ATOM 730 N N . SER A 1 89 ? 8.235 -5.497 -11.507 1.00 87.88 89 SER A N 1
ATOM 731 C CA . SER A 1 89 ? 7.820 -6.856 -11.858 1.00 87.88 89 SER A CA 1
ATOM 732 C C . SER A 1 89 ? 7.530 -6.980 -13.356 1.00 87.88 89 SER A C 1
ATOM 734 O O . SER A 1 89 ? 7.957 -7.941 -13.997 1.00 87.88 89 SER A O 1
ATOM 736 N N . ALA A 1 90 ? 6.884 -5.970 -13.952 1.00 88.62 90 ALA A N 1
ATOM 737 C CA . ALA A 1 90 ? 6.575 -5.968 -15.376 1.00 88.62 90 ALA A CA 1
ATOM 738 C C . ALA A 1 90 ? 7.824 -6.042 -16.263 1.00 88.62 90 ALA A C 1
ATOM 740 O O . ALA A 1 90 ? 7.803 -6.762 -17.266 1.00 88.62 90 ALA A O 1
ATOM 741 N N . PHE A 1 91 ? 8.895 -5.344 -15.871 1.00 83.81 91 PHE A N 1
ATOM 742 C CA . PHE A 1 91 ? 10.170 -5.318 -16.590 1.00 83.81 91 PHE A CA 1
ATOM 743 C C . PHE A 1 91 ? 11.079 -6.528 -16.326 1.00 83.81 91 PHE A C 1
ATOM 745 O O . PHE A 1 91 ? 11.936 -6.808 -17.155 1.00 83.81 91 PHE A O 1
ATOM 752 N N . HIS A 1 92 ? 10.878 -7.293 -15.247 1.00 77.00 92 HIS A N 1
ATOM 753 C CA . HIS A 1 92 ? 11.619 -8.543 -14.997 1.00 77.00 92 HIS A CA 1
ATOM 754 C C . HIS A 1 92 ? 11.075 -9.753 -15.785 1.00 77.00 92 HIS A C 1
ATOM 756 O O . HIS A 1 92 ? 11.428 -10.898 -15.498 1.00 77.00 92 HIS A O 1
ATOM 762 N N . ASN A 1 93 ? 10.212 -9.536 -16.784 1.00 68.50 93 ASN A N 1
ATOM 763 C CA . ASN A 1 93 ? 9.662 -10.625 -17.584 1.00 68.50 93 ASN A CA 1
ATOM 764 C C . ASN A 1 93 ? 10.664 -11.099 -18.663 1.00 68.50 93 ASN A C 1
ATOM 766 O O . ASN A 1 93 ? 11.066 -10.297 -19.510 1.00 68.50 93 ASN A O 1
ATOM 770 N N . PRO A 1 94 ? 10.995 -12.406 -18.712 1.00 58.22 94 PRO A N 1
ATOM 771 C CA . PRO A 1 94 ? 11.948 -12.975 -19.671 1.00 58.22 94 PRO A CA 1
ATOM 772 C C . PRO A 1 94 ? 11.506 -12.894 -21.141 1.00 58.22 94 PRO A C 1
ATOM 774 O O . PRO A 1 94 ? 12.298 -13.211 -22.021 1.00 58.22 94 PRO A O 1
ATOM 777 N N . ASN A 1 95 ? 10.268 -12.481 -21.427 1.00 62.69 95 ASN A N 1
ATOM 778 C CA . ASN A 1 95 ? 9.737 -12.335 -22.784 1.00 62.69 95 ASN A CA 1
ATOM 779 C C . ASN A 1 95 ? 9.940 -10.931 -23.382 1.00 62.69 95 ASN A C 1
ATOM 781 O O . ASN A 1 95 ? 9.533 -10.708 -24.515 1.00 62.69 95 ASN A O 1
ATOM 785 N N . ILE A 1 96 ? 10.548 -9.987 -22.653 1.00 65.56 96 ILE A N 1
ATOM 786 C CA . ILE A 1 96 ? 10.847 -8.621 -23.141 1.00 65.56 96 ILE A CA 1
ATOM 787 C C . ILE A 1 96 ? 12.318 -8.545 -23.620 1.00 65.56 96 ILE A C 1
ATOM 789 O O . ILE A 1 96 ? 12.982 -7.521 -23.551 1.00 65.56 96 ILE A O 1
ATOM 793 N N . ASN A 1 97 ? 12.886 -9.666 -24.063 1.00 53.31 97 ASN A N 1
ATOM 794 C CA . ASN A 1 97 ? 14.324 -9.941 -23.956 1.00 53.31 97 ASN A CA 1
ATOM 795 C C . ASN A 1 97 ? 15.240 -9.403 -25.074 1.00 53.31 97 ASN A C 1
ATOM 797 O O . ASN A 1 97 ? 16.348 -9.903 -25.229 1.00 53.31 97 ASN A O 1
ATOM 801 N N . GLU A 1 98 ? 14.835 -8.397 -25.850 1.00 55.34 98 GLU A N 1
ATOM 802 C CA . GLU A 1 98 ? 15.654 -7.924 -26.987 1.00 55.34 98 GLU A CA 1
ATOM 803 C C . GLU A 1 98 ? 15.950 -6.419 -26.980 1.00 55.34 98 GLU A C 1
ATOM 805 O O . GLU A 1 98 ? 16.531 -5.885 -27.925 1.00 55.34 98 GLU A O 1
ATOM 810 N N . SER A 1 99 ? 15.599 -5.706 -25.906 1.00 62.41 99 SER A N 1
ATOM 811 C CA . SER A 1 99 ? 15.849 -4.267 -25.848 1.00 62.41 99 SER A CA 1
ATOM 812 C C . SER A 1 99 ? 17.215 -3.946 -25.239 1.00 62.41 99 SER A C 1
ATOM 814 O O . SER A 1 99 ? 17.428 -4.115 -24.037 1.00 62.41 99 SER A O 1
ATOM 816 N N . THR A 1 100 ? 18.109 -3.354 -26.042 1.00 66.31 100 THR A N 1
ATOM 817 C CA . THR A 1 100 ? 19.353 -2.701 -25.574 1.00 66.31 100 THR A CA 1
ATOM 818 C C . THR A 1 100 ? 19.095 -1.652 -24.490 1.00 66.31 100 THR A C 1
ATOM 820 O O . THR A 1 100 ? 20.005 -1.278 -23.753 1.00 66.31 100 THR A O 1
ATOM 823 N N . PHE A 1 101 ? 17.844 -1.200 -24.340 1.00 75.88 101 PHE A N 1
ATOM 824 C CA . PHE A 1 101 ? 17.404 -0.330 -23.260 1.00 75.88 101 PHE A CA 1
ATOM 825 C C . PHE A 1 101 ? 17.748 -0.874 -21.867 1.00 75.88 101 PHE A C 1
ATOM 827 O O . PHE A 1 101 ? 18.160 -0.091 -21.010 1.00 75.88 101 PHE A O 1
ATOM 834 N N . PHE A 1 102 ? 17.641 -2.186 -21.634 1.00 77.06 102 PHE A N 1
ATOM 835 C CA . PHE A 1 102 ? 17.919 -2.777 -20.319 1.00 77.06 102 PHE A CA 1
ATOM 836 C C . PHE A 1 102 ? 19.394 -2.720 -19.917 1.00 77.06 102 PHE A C 1
ATOM 838 O O . PHE A 1 102 ? 19.718 -2.681 -18.731 1.00 77.06 102 PHE A O 1
ATOM 845 N N . GLU A 1 103 ? 20.289 -2.631 -20.897 1.00 77.06 103 GLU A N 1
ATOM 846 C CA . GLU A 1 103 ? 21.725 -2.472 -20.672 1.00 77.06 103 GLU A CA 1
ATOM 847 C C . GLU A 1 103 ? 22.122 -1.005 -20.454 1.00 77.06 103 GLU A C 1
ATOM 849 O O . GLU A 1 103 ? 23.253 -0.707 -20.065 1.00 77.06 103 GLU A O 1
ATOM 854 N N . THR A 1 104 ? 21.202 -0.061 -20.676 1.00 81.06 104 THR A N 1
ATOM 855 C CA . THR A 1 104 ? 21.513 1.359 -20.523 1.00 81.06 104 THR A CA 1
ATOM 856 C C . THR A 1 104 ? 21.747 1.728 -19.061 1.00 81.06 104 THR A C 1
ATOM 858 O O . THR A 1 104 ? 21.021 1.322 -18.150 1.00 81.06 104 THR A O 1
ATOM 861 N N . ALA A 1 105 ? 22.710 2.625 -18.835 1.00 83.44 105 ALA A N 1
ATOM 862 C CA . ALA A 1 105 ? 22.932 3.223 -17.520 1.00 83.44 105 ALA A CA 1
ATOM 863 C C . ALA A 1 105 ? 21.678 3.945 -16.988 1.00 83.44 105 ALA A C 1
ATOM 865 O O . ALA A 1 105 ? 21.491 4.049 -15.777 1.00 83.44 105 ALA A O 1
ATOM 866 N N . PHE A 1 106 ? 20.817 4.445 -17.883 1.00 85.00 106 PHE A N 1
ATOM 867 C CA . PHE A 1 106 ? 19.536 5.040 -17.512 1.00 85.00 106 PHE A CA 1
ATOM 868 C C . PHE A 1 106 ? 18.617 4.011 -16.848 1.00 85.00 106 PHE A C 1
ATOM 870 O O . PHE A 1 106 ? 18.178 4.241 -15.722 1.00 85.00 106 PHE A O 1
ATOM 877 N N . PHE A 1 107 ? 18.369 2.873 -17.503 1.00 83.94 107 PHE A N 1
ATOM 878 C CA . PHE A 1 107 ? 17.478 1.842 -16.974 1.00 83.94 107 PHE A CA 1
ATOM 879 C C . PHE A 1 107 ? 17.995 1.265 -15.653 1.00 83.94 107 PHE A C 1
ATOM 881 O O . PHE A 1 107 ? 17.241 1.161 -14.689 1.00 83.94 107 PHE A O 1
ATOM 888 N N . GLN A 1 108 ? 19.301 1.001 -15.557 1.00 81.56 108 GLN A N 1
ATOM 889 C CA . GLN A 1 108 ? 19.917 0.528 -14.314 1.00 81.56 108 GLN A CA 1
ATOM 890 C C . GLN A 1 108 ? 19.727 1.520 -13.155 1.00 81.56 108 GLN A C 1
ATOM 892 O O . GLN A 1 108 ? 19.406 1.123 -12.035 1.00 81.56 108 GLN A O 1
ATOM 897 N N . ARG A 1 109 ? 19.884 2.827 -13.409 1.00 84.69 109 ARG A N 1
ATOM 898 C CA . ARG A 1 109 ? 19.640 3.871 -12.398 1.00 84.69 109 ARG A CA 1
ATOM 899 C C . ARG A 1 109 ? 18.166 3.980 -12.028 1.00 84.69 109 ARG A C 1
ATOM 901 O O . ARG A 1 109 ? 17.862 4.148 -10.850 1.00 84.69 109 ARG A O 1
ATOM 908 N N . TRP A 1 110 ? 17.271 3.874 -13.007 1.00 87.50 110 TRP A N 1
ATOM 909 C CA . TRP A 1 110 ? 15.829 3.856 -12.773 1.00 87.50 110 TRP A CA 1
ATOM 910 C C . TRP A 1 110 ? 15.427 2.673 -11.884 1.00 87.50 110 TRP A C 1
ATOM 912 O O . TRP A 1 110 ? 14.742 2.878 -10.887 1.00 87.50 110 TRP A O 1
ATOM 922 N N . GLN A 1 111 ? 15.935 1.471 -12.168 1.00 84.75 111 GLN A N 1
ATOM 923 C CA . GLN A 1 111 ? 15.678 0.268 -11.375 1.00 84.75 111 GLN A CA 1
ATOM 924 C C . GLN A 1 111 ? 16.170 0.418 -9.929 1.00 84.75 111 GLN A C 1
ATOM 926 O O . GLN A 1 111 ? 15.430 0.133 -8.990 1.00 84.75 111 GLN A O 1
ATOM 931 N N . ILE A 1 112 ? 17.396 0.915 -9.728 1.00 82.38 112 ILE A N 1
ATOM 932 C CA . ILE A 1 112 ? 17.935 1.184 -8.384 1.00 82.38 112 ILE A CA 1
ATOM 933 C C . ILE A 1 112 ? 17.073 2.217 -7.647 1.00 82.38 112 ILE A C 1
ATOM 935 O O . ILE A 1 112 ? 16.750 2.029 -6.474 1.00 82.38 112 ILE A O 1
ATOM 939 N N . GLY A 1 113 ? 16.683 3.294 -8.335 1.00 86.12 113 GLY A N 1
ATOM 940 C CA . GLY A 1 113 ? 15.810 4.328 -7.784 1.00 86.12 113 GLY A CA 1
ATOM 941 C C . GLY A 1 113 ? 14.453 3.772 -7.355 1.00 86.12 113 GLY A C 1
ATOM 942 O O . GLY A 1 113 ? 14.024 4.026 -6.233 1.00 86.12 113 GLY A O 1
ATOM 943 N N . ALA A 1 114 ? 13.822 2.955 -8.199 1.00 88.44 114 ALA A N 1
ATOM 944 C CA . ALA A 1 114 ? 12.553 2.296 -7.902 1.00 88.44 114 ALA A CA 1
ATOM 945 C C . ALA A 1 114 ? 12.646 1.421 -6.642 1.00 88.44 114 ALA A C 1
ATOM 947 O O . ALA A 1 114 ? 11.817 1.534 -5.739 1.00 88.44 114 ALA A O 1
ATOM 948 N N . ILE A 1 115 ? 13.700 0.608 -6.526 1.00 85.88 115 ILE A N 1
ATOM 949 C CA . ILE A 1 115 ? 13.914 -0.240 -5.348 1.00 85.88 115 ILE A CA 1
ATOM 950 C C . ILE A 1 115 ? 14.131 0.607 -4.087 1.00 85.88 115 ILE A C 1
ATOM 952 O O . ILE A 1 115 ? 13.575 0.306 -3.030 1.00 85.88 115 ILE A O 1
ATOM 956 N N . TYR A 1 116 ? 14.889 1.701 -4.186 1.00 85.06 116 TYR A N 1
ATOM 957 C CA . TYR A 1 116 ? 15.080 2.618 -3.064 1.00 85.06 116 TYR A CA 1
ATOM 958 C C . TYR A 1 116 ? 13.765 3.262 -2.604 1.00 85.06 116 TYR A C 1
ATOM 960 O O . TYR A 1 116 ? 13.537 3.391 -1.396 1.00 85.06 116 TYR A O 1
ATOM 968 N N . VAL A 1 117 ? 12.889 3.639 -3.542 1.00 88.88 117 VAL A N 1
ATOM 969 C CA . VAL A 1 117 ? 11.558 4.177 -3.230 1.00 88.88 117 VAL A CA 1
ATOM 970 C C . VAL A 1 117 ? 10.711 3.132 -2.505 1.00 88.88 117 VAL A C 1
ATOM 972 O O . VAL A 1 117 ? 10.180 3.437 -1.437 1.00 88.88 117 VAL A O 1
ATOM 975 N N . ILE A 1 118 ? 10.656 1.892 -3.004 1.00 90.25 118 ILE A N 1
ATOM 976 C CA . ILE A 1 118 ? 9.924 0.783 -2.365 1.00 90.25 118 ILE A CA 1
ATOM 977 C C . ILE A 1 118 ? 10.408 0.573 -0.928 1.00 90.25 118 ILE A C 1
ATOM 979 O O . ILE A 1 118 ? 9.611 0.630 0.008 1.00 90.25 118 ILE A O 1
ATOM 983 N N . LEU A 1 119 ? 11.720 0.412 -0.736 1.00 87.44 119 LEU A N 1
ATOM 984 C CA . LEU A 1 119 ? 12.331 0.210 0.582 1.00 87.44 119 LEU A CA 1
ATOM 985 C C . LEU A 1 119 ? 12.053 1.378 1.534 1.00 87.44 119 LEU A C 1
ATOM 987 O O . LEU A 1 119 ? 11.777 1.182 2.720 1.00 87.44 119 LEU A O 1
ATOM 991 N N . SER A 1 120 ? 12.120 2.607 1.025 1.00 87.44 120 SER A N 1
ATOM 992 C CA . SER A 1 120 ? 11.847 3.809 1.812 1.00 87.44 120 SER A CA 1
ATOM 993 C C . SER A 1 120 ? 10.386 3.883 2.238 1.00 87.44 120 SER A C 1
ATOM 995 O O . SER A 1 120 ? 10.108 4.196 3.395 1.00 87.44 120 SER A O 1
ATOM 997 N N . ASN A 1 121 ? 9.457 3.565 1.341 1.00 91.38 121 ASN A N 1
ATOM 998 C CA . ASN A 1 121 ? 8.031 3.592 1.631 1.00 91.38 121 ASN A CA 1
ATOM 999 C C . ASN A 1 121 ? 7.614 2.460 2.583 1.00 91.38 121 ASN A C 1
ATOM 1001 O O . ASN A 1 121 ? 6.911 2.734 3.556 1.00 91.38 121 ASN A O 1
ATOM 1005 N N . ILE A 1 122 ? 8.138 1.240 2.416 1.00 90.88 122 ILE A N 1
ATOM 1006 C CA . ILE A 1 122 ? 7.972 0.144 3.389 1.00 90.88 122 ILE A CA 1
ATOM 1007 C C . ILE A 1 122 ? 8.467 0.578 4.776 1.00 90.88 122 ILE A C 1
ATOM 1009 O O . ILE A 1 122 ? 7.748 0.463 5.770 1.00 90.88 122 ILE A O 1
ATOM 1013 N N . ALA A 1 123 ? 9.666 1.165 4.852 1.00 86.81 123 ALA A N 1
ATOM 1014 C CA . ALA A 1 123 ? 10.222 1.647 6.113 1.00 86.81 123 ALA A CA 1
ATOM 1015 C C . ALA A 1 123 ? 9.375 2.760 6.761 1.00 86.81 123 ALA A C 1
ATOM 1017 O O . ALA A 1 123 ? 9.255 2.789 7.987 1.00 86.81 123 ALA A O 1
ATOM 1018 N N . LYS A 1 124 ? 8.780 3.665 5.968 1.00 88.19 124 LYS A N 1
ATOM 1019 C CA . LYS A 1 124 ? 7.836 4.685 6.463 1.00 88.19 124 LYS A CA 1
ATOM 1020 C C . LYS A 1 124 ? 6.575 4.031 7.034 1.00 88.19 124 LYS A C 1
ATOM 1022 O O . LYS A 1 124 ? 6.204 4.329 8.169 1.00 88.19 124 LYS A O 1
ATOM 1027 N N . LEU A 1 125 ? 5.954 3.113 6.288 1.00 91.38 125 LEU A N 1
ATOM 1028 C CA . LEU A 1 125 ? 4.727 2.415 6.692 1.00 91.38 125 LEU A CA 1
ATOM 1029 C C . LEU A 1 125 ? 4.923 1.600 7.975 1.00 91.38 125 LEU A C 1
ATOM 1031 O O . LEU A 1 125 ? 4.036 1.575 8.828 1.00 91.38 125 LEU A O 1
ATOM 1035 N N . LEU A 1 126 ? 6.097 0.994 8.150 1.00 90.69 126 LEU A N 1
ATOM 1036 C CA . LEU A 1 126 ? 6.423 0.190 9.327 1.00 90.69 126 LEU A CA 1
ATOM 1037 C C . LEU A 1 126 ? 7.067 0.987 10.475 1.00 90.69 126 LEU A C 1
ATOM 1039 O O . LEU A 1 126 ? 7.342 0.410 11.533 1.00 90.69 126 LEU A O 1
ATOM 1043 N N . SER A 1 127 ? 7.290 2.297 10.317 1.00 86.94 127 SER A N 1
ATOM 1044 C CA . SER A 1 127 ? 8.000 3.100 11.317 1.00 86.94 127 SER A CA 1
ATOM 1045 C C . SER A 1 127 ? 7.323 3.076 12.689 1.00 86.94 127 SER A C 1
ATOM 1047 O O . SER A 1 127 ? 6.099 3.133 12.819 1.00 86.94 127 SER A O 1
ATOM 1049 N N . LYS A 1 128 ? 8.151 3.031 13.735 1.00 84.19 128 LYS A N 1
ATOM 1050 C CA . LYS A 1 128 ? 7.740 3.046 15.146 1.00 84.19 128 LYS A CA 1
ATOM 1051 C C . LYS A 1 128 ? 8.050 4.349 15.863 1.00 84.19 128 LYS A C 1
ATOM 1053 O O . LYS A 1 128 ? 7.783 4.442 17.061 1.00 84.19 128 LYS A O 1
ATOM 1058 N N . LYS A 1 129 ? 8.680 5.315 15.190 1.00 81.19 129 LYS A N 1
ATOM 1059 C CA . LYS A 1 129 ? 9.052 6.566 15.850 1.00 81.19 129 LYS A CA 1
ATOM 1060 C C . LYS A 1 129 ? 7.790 7.310 16.275 1.00 81.19 129 LYS A C 1
ATOM 1062 O O . LYS A 1 129 ? 6.818 7.409 15.526 1.00 81.19 129 LYS A O 1
ATOM 1067 N N . ASN A 1 130 ? 7.816 7.835 17.495 1.00 71.25 130 ASN A N 1
ATOM 1068 C CA . ASN A 1 130 ? 6.732 8.661 18.007 1.00 71.25 130 ASN A CA 1
ATOM 1069 C C . ASN A 1 130 ? 6.588 9.901 17.119 1.00 71.25 130 ASN A C 1
ATOM 1071 O O . ASN A 1 130 ? 7.563 10.614 16.907 1.00 71.25 130 ASN A O 1
ATOM 1075 N N . GLY A 1 131 ? 5.379 10.157 16.621 1.00 71.06 131 GLY A N 1
ATOM 1076 C CA . GLY A 1 131 ? 5.108 11.282 15.721 1.00 71.06 131 GLY A CA 1
ATOM 1077 C C . GLY A 1 131 ? 4.938 10.881 14.255 1.00 71.06 131 GLY A C 1
ATOM 1078 O O . GLY A 1 131 ? 4.180 11.551 13.556 1.00 71.06 131 GLY A O 1
ATOM 1079 N N . ASP A 1 132 ? 5.508 9.753 13.823 1.00 80.19 132 ASP A N 1
ATOM 1080 C CA . ASP A 1 132 ? 5.395 9.304 12.433 1.00 80.19 132 ASP A CA 1
ATOM 1081 C C . ASP A 1 132 ? 3.946 8.942 12.081 1.00 80.19 132 ASP A C 1
ATOM 1083 O O . ASP A 1 132 ? 3.192 8.458 12.931 1.00 80.19 132 ASP A O 1
ATOM 1087 N N . HIS A 1 133 ? 3.569 9.197 10.825 1.00 83.25 133 HIS A N 1
ATOM 1088 C CA . HIS A 1 133 ? 2.301 8.775 10.231 1.00 83.25 133 HIS A CA 1
ATOM 1089 C C . HIS A 1 133 ? 2.492 7.424 9.540 1.00 83.25 133 HIS A C 1
ATOM 1091 O O . HIS A 1 133 ? 2.821 7.363 8.359 1.00 83.25 133 HIS A O 1
ATOM 1097 N N . SER A 1 134 ? 2.374 6.343 10.316 1.00 89.88 134 SER A N 1
ATOM 1098 C CA . SER A 1 134 ? 2.706 4.980 9.884 1.00 89.88 134 SER A CA 1
ATOM 1099 C C . SER A 1 134 ? 1.574 3.987 10.150 1.00 89.88 134 SER A C 1
ATOM 1101 O O . SER A 1 134 ? 0.759 4.168 11.059 1.00 89.88 134 SER A O 1
ATOM 1103 N N . LEU A 1 135 ? 1.563 2.888 9.395 1.00 92.12 135 LEU A N 1
ATOM 1104 C CA . LEU A 1 135 ? 0.613 1.790 9.571 1.00 92.12 135 LEU A CA 1
ATOM 1105 C C . LEU A 1 135 ? 0.784 1.114 10.934 1.00 92.12 135 LEU A C 1
ATOM 1107 O O . LEU A 1 135 ? -0.204 0.805 11.597 1.00 92.12 135 LEU A O 1
ATOM 1111 N N . THR A 1 136 ? 2.027 0.962 11.402 1.00 91.56 136 THR A N 1
ATOM 1112 C CA . THR A 1 136 ? 2.316 0.437 12.745 1.00 91.56 136 THR A CA 1
ATOM 1113 C C . THR A 1 136 ? 1.659 1.277 13.835 1.00 91.56 136 THR A C 1
ATOM 1115 O O . THR A 1 136 ? 1.124 0.734 14.803 1.00 91.56 136 THR A O 1
ATOM 1118 N N . ARG A 1 137 ? 1.701 2.608 13.709 1.00 90.19 137 ARG A N 1
ATOM 1119 C CA . ARG A 1 137 ? 1.077 3.498 14.687 1.00 90.19 137 ARG A CA 1
ATOM 1120 C C . ARG A 1 137 ? -0.438 3.438 14.608 1.00 90.19 137 ARG A C 1
ATOM 1122 O O . ARG A 1 137 ? -1.068 3.283 15.649 1.00 90.19 137 ARG A O 1
ATOM 1129 N N . LEU A 1 138 ? -0.997 3.503 13.401 1.00 91.50 138 LEU A N 1
ATOM 1130 C CA . LEU A 1 138 ? -2.436 3.369 13.205 1.00 91.50 138 LEU A CA 1
ATOM 1131 C C . LEU A 1 138 ? -2.949 2.077 13.849 1.00 91.50 138 LEU A C 1
ATOM 1133 O O . LEU A 1 138 ? -3.844 2.131 14.687 1.00 91.50 138 LEU A O 1
ATOM 1137 N N . TRP A 1 139 ? -2.308 0.940 13.557 1.00 93.56 139 TRP A N 1
ATOM 1138 C CA . TRP A 1 139 ? -2.643 -0.351 14.159 1.00 93.56 139 TRP A CA 1
ATOM 1139 C C . TRP A 1 139 ? -2.619 -0.312 15.690 1.00 93.56 139 TRP A C 1
ATOM 1141 O O . TRP A 1 139 ? -3.543 -0.807 16.330 1.00 93.56 139 TRP A O 1
ATOM 1151 N N . LYS A 1 140 ? -1.594 0.282 16.310 1.00 92.25 140 LYS A N 1
ATOM 1152 C CA . LYS A 1 140 ? -1.515 0.370 17.778 1.00 92.25 140 LYS A CA 1
ATOM 1153 C C . LYS A 1 140 ? -2.707 1.102 18.390 1.00 92.25 140 LYS A C 1
ATOM 1155 O O . LYS A 1 140 ? -3.200 0.666 19.425 1.00 92.25 140 LYS A O 1
ATOM 1160 N N . GLU A 1 141 ? -3.168 2.171 17.751 1.00 91.69 141 GLU A N 1
ATOM 1161 C CA . GLU A 1 141 ? -4.300 2.964 18.239 1.00 91.69 141 GLU A CA 1
ATOM 1162 C C . GLU A 1 141 ? -5.642 2.241 18.020 1.00 91.69 141 GLU A C 1
ATOM 1164 O O . GLU A 1 141 ? -6.502 2.267 18.900 1.00 91.69 141 GLU A O 1
ATOM 1169 N N . VAL A 1 142 ? -5.824 1.555 16.882 1.00 93.69 142 VAL A N 1
ATOM 1170 C CA .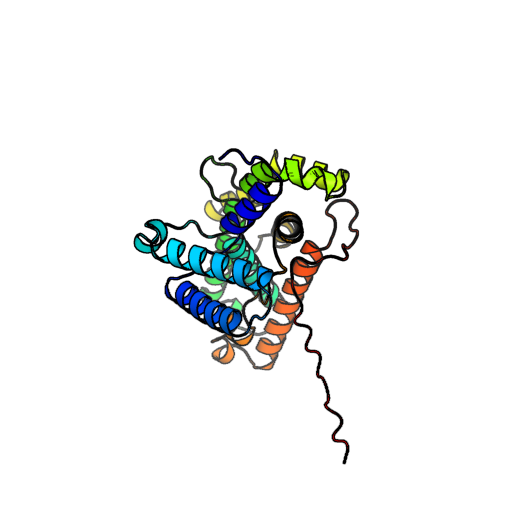 VAL A 1 142 ? -7.139 1.004 16.482 1.00 93.69 142 VAL A CA 1
ATOM 1171 C C . VAL A 1 142 ? -7.314 -0.493 16.759 1.00 93.69 142 VAL A C 1
ATOM 1173 O O . VAL A 1 142 ? -8.439 -0.977 16.871 1.00 93.69 142 VAL A O 1
ATOM 1176 N N . SER A 1 143 ? -6.227 -1.247 16.940 1.00 94.06 143 SER A N 1
ATOM 1177 C CA . SER A 1 143 ? -6.277 -2.698 17.185 1.00 94.06 143 SER A CA 1
ATOM 1178 C C . SER A 1 143 ? -7.113 -3.135 18.397 1.00 94.06 143 SER A C 1
ATOM 1180 O O . SER A 1 143 ? -7.732 -4.200 18.303 1.00 94.06 143 SER A O 1
ATOM 1182 N N . PRO A 1 144 ? -7.237 -2.366 19.504 1.00 94.19 144 PRO A N 1
ATOM 1183 C CA . PRO A 1 144 ? -8.146 -2.735 20.591 1.00 94.19 144 PRO A CA 1
ATOM 1184 C C . PRO A 1 144 ? -9.608 -2.862 20.145 1.00 94.19 144 PRO A C 1
ATOM 1186 O O . PRO A 1 144 ? -10.334 -3.691 20.691 1.00 94.19 144 PRO A O 1
ATOM 1189 N N . PHE A 1 145 ? -10.018 -2.085 19.138 1.00 94.19 145 PHE A N 1
ATOM 1190 C CA . PHE A 1 145 ? -11.367 -2.107 18.569 1.00 94.19 145 PHE A CA 1
ATOM 1191 C C . PHE A 1 145 ? -11.528 -3.211 17.515 1.00 94.19 145 PHE A C 1
ATOM 1193 O O . PHE A 1 145 ? -12.609 -3.762 17.363 1.00 94.19 145 PHE A O 1
ATOM 1200 N N . LEU A 1 146 ? -10.442 -3.603 16.843 1.00 90.94 146 LEU A N 1
ATOM 1201 C CA . LEU A 1 146 ? -10.441 -4.637 15.801 1.00 90.94 146 LEU A CA 1
ATOM 1202 C C . LEU A 1 146 ? -10.436 -6.080 16.323 1.00 90.94 146 LEU A C 1
ATOM 1204 O O . LEU A 1 146 ? -10.739 -7.002 15.568 1.00 90.94 146 LEU A O 1
ATOM 1208 N N . LYS A 1 147 ? -10.081 -6.302 17.593 1.00 89.25 147 LYS A N 1
ATOM 1209 C CA . LYS A 1 147 ? -9.805 -7.638 18.155 1.00 89.25 147 LYS A CA 1
ATOM 1210 C C . LYS A 1 147 ? -10.924 -8.667 17.937 1.00 89.25 147 LYS A C 1
ATOM 1212 O O . LYS A 1 147 ? -10.633 -9.850 17.802 1.00 89.25 147 LYS A O 1
ATOM 1217 N N . ASN A 1 148 ? -12.181 -8.225 17.908 1.00 88.50 148 ASN A N 1
ATOM 1218 C CA . ASN A 1 148 ? -13.346 -9.098 17.731 1.00 88.50 148 ASN A CA 1
ATOM 1219 C C . ASN A 1 148 ? -13.824 -9.199 16.268 1.00 88.50 148 ASN A C 1
ATOM 1221 O O . ASN A 1 148 ? -14.780 -9.918 15.993 1.00 88.50 148 ASN A O 1
ATOM 1225 N N . HIS A 1 149 ? -13.182 -8.487 15.338 1.00 88.50 149 HIS A N 1
ATOM 1226 C CA . HIS A 1 149 ? -13.546 -8.446 13.916 1.00 88.50 149 HIS A CA 1
ATOM 1227 C C . HIS A 1 149 ? -12.593 -9.241 13.013 1.00 88.50 149 HIS A C 1
ATOM 1229 O O . HIS A 1 149 ? -12.846 -9.342 11.814 1.00 88.50 149 HIS A O 1
ATOM 1235 N N . ILE A 1 150 ? -11.511 -9.786 13.574 1.00 91.88 150 ILE A N 1
ATOM 1236 C CA . ILE A 1 150 ? -10.456 -10.522 12.867 1.00 91.88 150 ILE A CA 1
ATOM 1237 C C . ILE A 1 150 ? -10.278 -11.881 13.550 1.00 91.88 150 ILE A C 1
ATOM 1239 O O . ILE A 1 150 ? -10.489 -12.005 14.760 1.00 91.88 150 ILE A O 1
ATOM 1243 N N . ALA A 1 151 ? -9.866 -12.897 12.792 1.00 93.00 151 ALA A N 1
ATOM 1244 C CA . ALA A 1 151 ? -9.469 -14.178 13.360 1.00 93.00 151 ALA A CA 1
ATOM 1245 C C . ALA A 1 151 ? -8.344 -13.988 14.398 1.00 93.00 151 ALA A C 1
ATOM 1247 O O . ALA A 1 151 ? -7.400 -13.216 14.204 1.00 93.00 151 ALA A O 1
ATOM 1248 N N . LYS A 1 152 ? -8.468 -14.663 15.545 1.00 94.44 152 LYS A N 1
ATOM 1249 C CA . LYS A 1 152 ? -7.592 -14.437 16.706 1.00 94.44 152 LYS A CA 1
ATOM 1250 C C . LYS A 1 152 ? -6.118 -14.715 16.396 1.00 94.44 152 LYS A C 1
ATOM 1252 O O . LYS A 1 152 ? -5.245 -13.986 16.857 1.00 94.44 152 LYS A O 1
ATOM 1257 N N . ASP A 1 153 ? -5.853 -15.767 15.637 1.00 95.44 153 ASP A N 1
ATOM 1258 C CA . ASP A 1 153 ? -4.521 -16.171 15.194 1.00 95.44 153 ASP A CA 1
ATOM 1259 C C . ASP A 1 153 ? -3.866 -15.127 14.279 1.00 95.44 153 ASP A C 1
ATOM 1261 O O . ASP A 1 153 ? -2.705 -14.772 14.494 1.00 95.44 153 ASP A O 1
ATOM 1265 N N . GLU A 1 154 ? -4.617 -14.574 13.324 1.00 95.81 154 GLU A N 1
ATOM 1266 C CA . GLU A 1 154 ? -4.155 -13.492 12.453 1.00 95.81 154 GLU A CA 1
ATOM 1267 C C . GLU A 1 154 ? -3.903 -12.205 13.249 1.00 95.81 154 GLU A C 1
ATOM 1269 O O . GLU A 1 154 ? -2.849 -11.584 13.096 1.00 95.81 154 GLU A O 1
ATOM 1274 N N . PHE A 1 155 ? -4.799 -11.841 14.174 1.00 96.00 155 PHE A N 1
ATOM 1275 C CA . PHE A 1 155 ? -4.596 -10.697 15.068 1.00 96.00 155 PHE A CA 1
ATOM 1276 C C . PHE A 1 155 ? -3.308 -10.837 15.895 1.00 96.00 155 PHE A C 1
ATOM 1278 O O . PHE A 1 155 ? -2.499 -9.907 15.974 1.00 96.00 155 PHE A O 1
ATOM 1285 N N . ASP A 1 156 ? -3.089 -12.009 16.498 1.00 95.00 156 ASP A N 1
ATOM 1286 C CA . ASP A 1 156 ? -1.897 -12.295 17.296 1.00 95.00 156 ASP A CA 1
ATOM 1287 C C . ASP A 1 156 ? -0.620 -12.357 16.441 1.00 95.00 156 ASP A C 1
ATOM 1289 O O . ASP A 1 156 ? 0.456 -11.974 16.914 1.00 95.00 156 ASP A O 1
ATOM 1293 N N . TYR A 1 157 ? -0.709 -12.805 15.186 1.00 94.56 157 TYR A N 1
ATOM 1294 C CA . TYR A 1 157 ? 0.394 -12.749 14.227 1.00 94.56 157 TYR A CA 1
ATOM 1295 C C . TYR A 1 157 ? 0.765 -11.303 13.877 1.00 94.56 157 TYR A C 1
ATOM 1297 O O . TYR A 1 157 ? 1.927 -10.921 14.036 1.00 94.56 157 TYR A O 1
ATOM 1305 N N . ILE A 1 158 ? -0.213 -10.477 13.484 1.00 94.88 158 ILE A N 1
ATOM 1306 C CA . ILE A 1 158 ? 0.005 -9.067 13.130 1.00 94.88 158 ILE A CA 1
ATOM 1307 C C . ILE A 1 158 ? 0.593 -8.302 14.311 1.00 94.88 158 ILE A C 1
ATOM 1309 O O . ILE A 1 158 ? 1.601 -7.613 14.153 1.00 94.88 158 ILE A O 1
ATOM 1313 N N . ARG A 1 159 ? 0.008 -8.457 15.506 1.00 93.31 159 ARG A N 1
ATOM 1314 C CA . ARG A 1 159 ? 0.501 -7.804 16.723 1.00 93.31 159 ARG A CA 1
ATOM 1315 C C . ARG A 1 159 ? 1.971 -8.135 16.971 1.00 93.31 159 ARG A C 1
ATOM 1317 O O . ARG A 1 159 ? 2.776 -7.221 17.111 1.00 93.31 159 ARG A O 1
ATOM 1324 N N . ARG A 1 160 ? 2.339 -9.422 16.959 1.00 91.62 160 ARG A N 1
ATOM 1325 C CA . ARG A 1 160 ? 3.733 -9.846 17.172 1.00 91.62 160 ARG A CA 1
ATOM 1326 C C . ARG A 1 160 ? 4.676 -9.275 16.117 1.00 91.62 160 ARG A C 1
ATOM 1328 O O . ARG A 1 160 ? 5.728 -8.755 16.479 1.00 91.62 160 ARG A O 1
ATOM 1335 N N . LYS A 1 161 ? 4.295 -9.334 14.839 1.00 89.94 161 LYS A N 1
ATOM 1336 C CA . LYS A 1 161 ? 5.134 -8.856 13.731 1.00 89.94 161 LYS A CA 1
ATOM 1337 C C . LYS A 1 161 ? 5.283 -7.332 13.727 1.00 89.94 161 LYS A C 1
ATOM 1339 O O . LYS A 1 161 ? 6.358 -6.832 13.429 1.00 89.94 161 LYS A O 1
ATOM 1344 N N . LEU A 1 162 ? 4.264 -6.571 14.131 1.00 88.81 162 LEU A N 1
ATOM 1345 C CA . LEU A 1 162 ? 4.387 -5.117 14.304 1.00 88.81 162 LEU A CA 1
ATOM 1346 C C . LEU A 1 162 ? 5.144 -4.737 15.582 1.00 88.81 162 LEU A C 1
ATOM 1348 O O . LEU A 1 162 ? 5.863 -3.738 15.584 1.00 88.81 162 LEU A O 1
ATOM 1352 N N . ASP A 1 163 ? 5.056 -5.517 16.659 1.00 84.81 163 ASP A N 1
ATOM 1353 C CA . ASP A 1 163 ? 5.831 -5.291 17.887 1.00 84.81 163 ASP A CA 1
ATOM 1354 C C . ASP A 1 163 ? 7.307 -5.670 17.727 1.00 84.81 163 ASP A C 1
ATOM 1356 O O . ASP A 1 163 ? 8.178 -5.003 18.294 1.00 84.81 163 ASP A O 1
ATOM 1360 N N . HIS A 1 164 ? 7.609 -6.610 16.835 1.00 78.50 164 HIS A N 1
ATOM 1361 C CA . HIS A 1 164 ? 8.958 -7.044 16.482 1.00 78.50 164 HIS A CA 1
ATOM 1362 C C . HIS A 1 164 ? 9.074 -7.245 14.964 1.00 78.50 164 HIS A C 1
ATOM 1364 O O . HIS A 1 164 ? 9.083 -8.384 14.506 1.00 78.50 164 HIS A O 1
ATOM 1370 N N . PRO A 1 165 ? 9.143 -6.165 14.161 1.00 68.00 165 PRO A N 1
ATOM 1371 C CA . PRO A 1 165 ? 9.327 -6.305 12.733 1.00 68.00 165 PRO A CA 1
ATOM 1372 C C . PRO A 1 165 ? 10.694 -6.926 12.522 1.00 68.00 165 PRO A C 1
ATOM 1374 O O . PRO A 1 165 ? 11.717 -6.374 12.946 1.00 68.00 165 PRO A O 1
ATOM 1377 N N . ASP A 1 166 ? 10.695 -8.072 11.858 1.00 64.62 166 ASP A N 1
ATOM 1378 C CA . ASP A 1 166 ? 11.879 -8.602 11.216 1.00 64.62 166 ASP A CA 1
ATOM 1379 C C . ASP A 1 166 ? 12.280 -7.542 10.198 1.00 64.62 166 ASP A C 1
ATOM 1381 O O . ASP A 1 166 ? 11.676 -7.443 9.142 1.00 64.62 166 ASP A O 1
ATOM 1385 N N . GLY A 1 167 ? 13.187 -6.638 10.573 1.00 59.28 167 GLY A N 1
ATOM 1386 C CA . GLY A 1 167 ? 13.500 -5.439 9.797 1.00 59.28 167 GLY A CA 1
ATOM 1387 C C . GLY A 1 167 ? 14.269 -5.757 8.520 1.00 59.28 167 GLY A C 1
ATOM 1388 O O . GLY A 1 167 ? 15.321 -5.168 8.312 1.00 59.28 167 GLY A O 1
ATOM 1389 N N . GLN A 1 168 ? 13.813 -6.707 7.707 1.00 66.31 168 GLN A N 1
ATOM 1390 C CA . GLN A 1 168 ? 14.489 -7.158 6.503 1.00 66.31 168 GLN A CA 1
ATOM 1391 C C . GLN A 1 168 ? 14.504 -6.047 5.461 1.00 66.31 168 GLN A C 1
ATOM 1393 O O . GLN A 1 168 ? 15.581 -5.741 4.969 1.00 66.31 168 GLN A O 1
ATOM 1398 N N . ALA A 1 169 ? 13.402 -5.330 5.224 1.00 65.25 169 ALA A N 1
ATOM 1399 C CA . ALA A 1 169 ? 13.413 -4.150 4.359 1.00 65.25 169 ALA A CA 1
ATOM 1400 C C . ALA A 1 169 ? 14.290 -3.022 4.919 1.00 65.25 169 ALA A C 1
ATOM 1402 O O . ALA A 1 169 ? 14.947 -2.314 4.162 1.00 65.25 169 ALA A O 1
ATOM 1403 N N . LEU A 1 170 ? 14.370 -2.856 6.244 1.00 66.94 170 LEU A N 1
ATOM 1404 C CA . LEU A 1 170 ? 15.287 -1.885 6.856 1.00 66.94 170 LEU A CA 1
ATOM 1405 C C . LEU A 1 170 ? 16.757 -2.294 6.686 1.00 66.94 170 LEU A C 1
ATOM 1407 O O . LEU A 1 170 ? 17.580 -1.442 6.357 1.00 66.94 170 LEU A O 1
ATOM 1411 N N . LYS A 1 171 ? 17.072 -3.582 6.862 1.00 69.94 171 LYS A N 1
ATOM 1412 C CA . LYS A 1 171 ? 18.401 -4.163 6.631 1.00 69.94 171 LYS A CA 1
ATOM 1413 C C . LYS A 1 171 ? 18.791 -4.050 5.160 1.00 69.94 171 LYS A C 1
ATOM 1415 O O . LYS A 1 171 ? 19.834 -3.481 4.870 1.00 69.94 171 LYS A O 1
ATOM 1420 N N . LEU A 1 172 ? 17.908 -4.452 4.246 1.00 68.19 172 LEU A N 1
ATOM 1421 C CA . LEU A 1 172 ? 18.070 -4.296 2.799 1.00 68.19 172 LEU A CA 1
ATOM 1422 C C . LEU A 1 172 ? 18.257 -2.825 2.423 1.00 68.19 172 LEU A C 1
ATOM 1424 O O . LEU A 1 172 ? 19.154 -2.499 1.656 1.00 68.19 172 LEU A O 1
ATOM 1428 N N . ARG A 1 173 ? 17.488 -1.899 3.011 1.00 68.25 173 ARG A N 1
ATOM 1429 C CA . ARG A 1 173 ? 17.699 -0.458 2.810 1.00 68.25 173 ARG A CA 1
ATOM 1430 C C . ARG A 1 173 ? 19.099 -0.035 3.240 1.00 68.25 173 ARG A C 1
ATOM 1432 O O . ARG A 1 173 ? 19.743 0.716 2.517 1.00 68.25 173 ARG A O 1
ATOM 1439 N N . HIS A 1 174 ? 19.570 -0.472 4.407 1.00 65.38 174 HIS A N 1
ATOM 1440 C CA . HIS A 1 174 ? 20.921 -0.156 4.881 1.00 65.38 174 HIS A CA 1
ATOM 1441 C C . HIS A 1 174 ? 22.006 -0.767 3.991 1.00 65.38 174 HIS A C 1
ATOM 1443 O O . HIS A 1 174 ? 22.983 -0.088 3.698 1.00 65.38 174 HIS A O 1
ATOM 1449 N N . GLU A 1 175 ? 21.814 -1.989 3.509 1.00 67.94 175 GLU A N 1
ATOM 1450 C CA . GLU A 1 175 ? 22.727 -2.683 2.597 1.00 67.94 175 GLU A CA 1
ATOM 1451 C C . GLU A 1 175 ? 22.812 -2.014 1.217 1.00 67.94 175 GLU A C 1
ATOM 1453 O O . GLU A 1 175 ? 23.911 -1.814 0.693 1.00 67.94 175 GLU A O 1
ATOM 1458 N N . VAL A 1 176 ? 21.666 -1.606 0.661 1.00 65.94 176 VAL A N 1
ATOM 1459 C CA . VAL A 1 176 ? 21.571 -0.865 -0.605 1.00 65.94 176 VAL A CA 1
ATOM 1460 C C . VAL A 1 176 ? 22.201 0.522 -0.472 1.00 65.94 176 VAL A C 1
ATOM 1462 O O . VAL A 1 176 ? 22.982 0.920 -1.334 1.00 65.94 176 VAL A O 1
ATOM 1465 N N . VAL A 1 177 ? 21.922 1.244 0.622 1.00 63.88 177 VAL A N 1
ATOM 1466 C CA . VAL A 1 177 ? 22.523 2.564 0.907 1.00 63.88 177 VAL A CA 1
ATOM 1467 C C . VAL A 1 177 ? 24.032 2.466 1.104 1.00 63.88 177 VAL A C 1
ATOM 1469 O O . VAL A 1 177 ? 24.764 3.352 0.675 1.00 63.88 177 VAL A O 1
ATOM 1472 N N . ALA A 1 178 ? 24.511 1.395 1.731 1.00 58.56 178 ALA A N 1
ATOM 1473 C CA . ALA A 1 178 ? 25.935 1.175 1.936 1.00 58.56 178 ALA A CA 1
ATOM 1474 C C . ALA A 1 178 ? 26.674 0.727 0.659 1.00 58.56 178 ALA A C 1
ATOM 1476 O O . ALA A 1 178 ? 27.879 0.508 0.721 1.00 58.56 178 ALA A O 1
ATOM 1477 N N . HIS A 1 179 ? 25.982 0.580 -0.483 1.00 60.56 179 HIS A N 1
ATOM 1478 C CA . HIS A 1 179 ? 26.522 0.042 -1.741 1.00 60.56 179 HIS A CA 1
ATOM 1479 C C . HIS A 1 179 ? 27.154 -1.357 -1.607 1.00 60.56 179 HIS A C 1
ATOM 1481 O O . HIS A 1 179 ? 27.925 -1.783 -2.466 1.00 60.56 179 HIS A O 1
ATOM 1487 N N . ASN A 1 180 ? 26.814 -2.089 -0.543 1.00 54.69 180 ASN A N 1
ATOM 1488 C CA . ASN A 1 180 ? 27.418 -3.383 -0.223 1.00 54.69 180 ASN A CA 1
ATOM 1489 C C . ASN A 1 180 ? 26.804 -4.538 -1.026 1.00 54.69 180 ASN A C 1
ATOM 1491 O O . ASN A 1 180 ? 27.375 -5.625 -1.084 1.00 54.69 180 ASN A O 1
ATOM 1495 N N . VAL A 1 181 ? 25.650 -4.309 -1.656 1.00 55.12 181 VAL A N 1
ATOM 1496 C CA . VAL A 1 181 ? 24.935 -5.294 -2.471 1.00 55.12 181 VAL A CA 1
ATOM 1497 C C . VAL A 1 181 ? 24.918 -4.812 -3.916 1.00 55.12 181 VAL A C 1
ATOM 1499 O O . VAL A 1 181 ? 24.586 -3.659 -4.199 1.00 55.12 181 VAL A O 1
ATOM 1502 N N . LYS A 1 182 ? 25.279 -5.697 -4.852 1.00 57.09 182 LYS A N 1
ATOM 1503 C CA . LYS A 1 182 ? 25.113 -5.420 -6.284 1.00 57.09 182 LYS A CA 1
ATOM 1504 C C . LYS A 1 182 ? 23.623 -5.205 -6.559 1.00 57.09 182 LYS A C 1
ATOM 1506 O O . LYS A 1 182 ? 22.803 -6.034 -6.178 1.00 57.09 182 LYS A O 1
ATOM 1511 N N . SER A 1 183 ? 23.283 -4.125 -7.257 1.00 52.62 183 SER A N 1
ATOM 1512 C CA . SER A 1 183 ? 21.904 -3.747 -7.611 1.00 52.62 183 SER A CA 1
ATOM 1513 C C . SER A 1 183 ? 21.099 -4.859 -8.299 1.00 52.62 183 SER A C 1
ATOM 1515 O O . SER A 1 183 ? 19.879 -4.885 -8.196 1.00 52.62 183 SER A O 1
ATOM 1517 N N . THR A 1 184 ? 21.779 -5.804 -8.947 1.00 49.09 184 THR A N 1
ATOM 1518 C CA . THR A 1 184 ? 21.212 -6.971 -9.636 1.00 49.09 184 THR A CA 1
ATOM 1519 C C . THR A 1 184 ? 20.884 -8.164 -8.722 1.00 49.09 184 THR A C 1
ATOM 1521 O O . THR A 1 184 ? 20.532 -9.221 -9.232 1.00 49.09 184 THR A O 1
ATOM 1524 N N . GLY A 1 185 ? 21.037 -8.044 -7.397 1.00 51.94 185 GLY A N 1
ATOM 1525 C CA . GLY A 1 185 ? 20.840 -9.140 -6.432 1.00 51.94 185 GLY A CA 1
ATOM 1526 C C . GLY A 1 185 ? 19.748 -8.904 -5.387 1.00 51.94 185 GLY A C 1
ATOM 1527 O O . GLY A 1 185 ? 19.685 -9.637 -4.405 1.00 51.94 185 GLY A O 1
ATOM 1528 N N . ILE A 1 186 ? 18.917 -7.871 -5.546 1.00 60.78 186 ILE A N 1
ATOM 1529 C CA . ILE A 1 186 ? 17.845 -7.594 -4.585 1.00 60.78 186 ILE A CA 1
ATOM 1530 C C . ILE A 1 186 ? 16.716 -8.596 -4.826 1.00 60.78 186 ILE A C 1
ATOM 1532 O O . ILE A 1 186 ? 16.055 -8.561 -5.862 1.00 60.78 186 ILE A O 1
ATOM 1536 N N . HIS A 1 187 ? 16.513 -9.497 -3.866 1.00 66.88 187 HIS A N 1
ATOM 1537 C CA . HIS A 1 187 ? 15.438 -10.484 -3.890 1.00 66.88 187 HIS A CA 1
ATOM 1538 C C . HIS A 1 187 ? 14.084 -9.776 -3.765 1.00 66.88 187 HIS A C 1
ATOM 1540 O O . HIS A 1 187 ? 13.635 -9.485 -2.656 1.00 66.88 187 HIS A O 1
ATOM 1546 N N . LEU A 1 188 ? 13.445 -9.485 -4.902 1.00 73.00 188 LEU A N 1
ATOM 1547 C CA . LEU A 1 188 ? 12.103 -8.896 -4.947 1.00 73.00 188 LEU A CA 1
ATOM 1548 C C . LEU A 1 188 ? 11.094 -9.739 -4.157 1.00 73.00 188 LEU A C 1
ATOM 1550 O O . LEU A 1 188 ? 10.244 -9.172 -3.485 1.00 73.00 188 LEU A O 1
ATOM 1554 N N . ASP A 1 189 ? 11.281 -11.059 -4.114 1.00 78.00 189 ASP A N 1
ATOM 1555 C CA . ASP A 1 189 ? 10.469 -11.979 -3.310 1.00 78.00 189 ASP A CA 1
ATOM 1556 C C . ASP A 1 189 ? 10.457 -11.616 -1.810 1.00 78.00 189 ASP A C 1
ATOM 1558 O O . ASP A 1 189 ? 9.434 -11.744 -1.140 1.00 78.00 189 ASP A O 1
ATOM 1562 N N . LEU A 1 190 ? 11.574 -11.111 -1.264 1.00 75.50 190 LEU A N 1
ATOM 1563 C CA . LEU A 1 190 ? 11.630 -10.655 0.133 1.00 75.50 190 LEU A CA 1
ATOM 1564 C C . LEU A 1 190 ? 10.838 -9.358 0.339 1.00 75.50 190 LEU A C 1
ATOM 1566 O O . LEU A 1 190 ? 10.262 -9.148 1.407 1.00 75.50 190 LEU A O 1
ATOM 1570 N N . LEU A 1 191 ? 10.806 -8.487 -0.674 1.00 81.94 191 LEU A N 1
ATOM 1571 C CA . LEU A 1 191 ? 10.010 -7.258 -0.645 1.00 81.94 191 LEU A CA 1
ATOM 1572 C C . 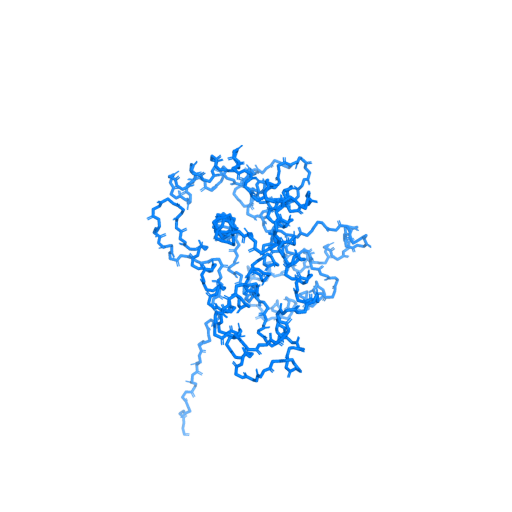LEU A 1 191 ? 8.520 -7.571 -0.779 1.00 81.94 191 LEU A C 1
ATOM 1574 O O . LEU A 1 191 ? 7.710 -6.944 -0.100 1.00 81.94 191 LEU A O 1
ATOM 1578 N N . ASP A 1 192 ? 8.174 -8.559 -1.603 1.00 88.94 192 ASP A N 1
ATOM 1579 C CA . ASP A 1 192 ? 6.806 -9.028 -1.805 1.00 88.94 192 ASP A CA 1
ATOM 1580 C C . ASP A 1 192 ? 6.210 -9.586 -0.508 1.00 88.94 192 ASP A C 1
ATOM 1582 O O . ASP A 1 192 ? 5.074 -9.261 -0.178 1.00 88.94 192 ASP A O 1
ATOM 1586 N N . GLU A 1 193 ? 6.972 -10.334 0.296 1.00 88.75 193 GLU A N 1
ATOM 1587 C CA . GLU A 1 193 ? 6.488 -10.829 1.595 1.00 88.75 193 GLU A CA 1
ATOM 1588 C C . GLU A 1 193 ? 6.243 -9.706 2.622 1.00 88.75 193 GLU A C 1
ATOM 1590 O O . GLU A 1 193 ? 5.282 -9.762 3.403 1.00 88.75 193 GLU A O 1
ATOM 1595 N N . GLU A 1 194 ? 7.069 -8.654 2.629 1.00 89.25 194 GLU A N 1
ATOM 1596 C CA . GLU A 1 194 ? 6.801 -7.473 3.459 1.00 89.25 194 GLU A CA 1
ATOM 1597 C C . GLU A 1 194 ? 5.603 -6.673 2.940 1.00 89.25 194 GLU A C 1
ATOM 1599 O O . GLU A 1 194 ? 4.745 -6.266 3.729 1.00 89.25 194 GLU A O 1
ATOM 1604 N N . LEU A 1 195 ? 5.498 -6.490 1.624 1.00 92.62 195 LEU A N 1
ATOM 1605 C CA . LEU A 1 195 ? 4.385 -5.778 1.010 1.00 92.62 195 LEU A CA 1
ATOM 1606 C C . LEU A 1 195 ? 3.064 -6.527 1.202 1.00 92.62 195 LEU A C 1
ATOM 1608 O O . LEU A 1 195 ? 2.071 -5.899 1.553 1.00 92.62 195 LEU A O 1
ATOM 1612 N N . LYS A 1 196 ? 3.051 -7.856 1.074 1.00 95.00 196 LYS A N 1
ATOM 1613 C CA . LYS A 1 196 ? 1.910 -8.727 1.387 1.00 95.00 196 LYS A CA 1
ATOM 1614 C C . LYS A 1 196 ? 1.426 -8.518 2.815 1.00 95.00 196 LYS A C 1
ATOM 1616 O O . LYS A 1 196 ? 0.231 -8.330 3.044 1.00 95.00 196 LYS A O 1
ATOM 1621 N N . PHE A 1 197 ? 2.350 -8.504 3.777 1.00 94.50 197 PHE A N 1
ATOM 1622 C CA . PHE A 1 197 ? 2.020 -8.228 5.172 1.00 94.50 197 PHE A CA 1
ATOM 1623 C C . PHE A 1 197 ? 1.391 -6.839 5.348 1.00 94.50 197 PHE A C 1
ATOM 1625 O O . PHE A 1 197 ? 0.322 -6.718 5.945 1.00 94.50 197 PHE A O 1
ATOM 1632 N N . ILE A 1 198 ? 2.022 -5.799 4.798 1.00 95.06 198 ILE A N 1
ATOM 1633 C CA . ILE A 1 198 ? 1.544 -4.412 4.881 1.00 95.06 198 ILE A CA 1
ATOM 1634 C C . ILE A 1 198 ? 0.165 -4.262 4.229 1.00 95.06 198 ILE A C 1
ATOM 1636 O O . ILE A 1 198 ? -0.742 -3.703 4.844 1.00 95.06 198 ILE A O 1
ATOM 1640 N N . ALA A 1 199 ? -0.005 -4.781 3.012 1.00 95.81 199 ALA A N 1
ATOM 1641 C CA . ALA A 1 199 ? -1.243 -4.720 2.244 1.00 95.81 199 ALA A CA 1
ATOM 1642 C C . ALA A 1 199 ? -2.394 -5.398 2.994 1.00 95.81 199 ALA A C 1
ATOM 1644 O O . ALA A 1 199 ? -3.496 -4.855 3.066 1.00 95.81 199 ALA A O 1
ATOM 1645 N N . ARG A 1 200 ? -2.132 -6.542 3.635 1.00 96.06 200 ARG A N 1
ATOM 1646 C CA . ARG A 1 200 ? -3.138 -7.247 4.431 1.00 96.06 200 ARG A CA 1
ATOM 1647 C C . ARG A 1 200 ? -3.508 -6.505 5.718 1.00 96.06 200 ARG A C 1
ATOM 1649 O O . ARG A 1 200 ? -4.693 -6.387 6.017 1.00 96.06 200 ARG A O 1
ATOM 1656 N N . VAL A 1 201 ? -2.537 -5.939 6.442 1.00 95.69 201 VAL A N 1
ATOM 1657 C CA . VAL A 1 201 ? -2.816 -5.109 7.633 1.00 95.69 201 VAL A CA 1
ATOM 1658 C C . VAL A 1 201 ? -3.636 -3.873 7.259 1.00 95.69 201 VAL A C 1
ATOM 1660 O O . VAL A 1 201 ? -4.625 -3.569 7.927 1.00 95.69 201 VAL A O 1
ATOM 1663 N N . TRP A 1 202 ? -3.259 -3.185 6.179 1.00 95.06 202 TRP A N 1
ATOM 1664 C CA . TRP A 1 202 ? -4.025 -2.064 5.641 1.00 95.06 202 TRP A CA 1
ATOM 1665 C C . TRP A 1 202 ? -5.447 -2.490 5.260 1.00 95.06 202 TRP A C 1
ATOM 1667 O O . TRP A 1 202 ? -6.403 -1.878 5.721 1.00 95.06 202 TRP A O 1
ATOM 1677 N N . SER A 1 203 ? -5.598 -3.579 4.505 1.00 93.88 203 SER A N 1
ATOM 1678 C CA . SER A 1 203 ? -6.896 -4.100 4.060 1.00 93.88 203 SER A CA 1
ATOM 1679 C C . SER A 1 203 ? -7.851 -4.376 5.222 1.00 93.88 203 SER A C 1
ATOM 1681 O O . SER A 1 203 ? -9.000 -3.943 5.192 1.00 93.88 203 SER A O 1
ATOM 1683 N N . ILE A 1 204 ? -7.366 -5.032 6.281 1.00 94.00 204 ILE A N 1
ATOM 1684 C CA . ILE A 1 204 ? -8.145 -5.313 7.493 1.00 94.00 204 ILE A CA 1
ATOM 1685 C C . ILE A 1 204 ? -8.677 -4.021 8.122 1.00 94.00 204 ILE A C 1
ATOM 1687 O O . ILE A 1 204 ? -9.858 -3.933 8.464 1.00 94.00 204 ILE A O 1
ATOM 1691 N N . ILE A 1 205 ? -7.803 -3.020 8.270 1.00 92.94 205 ILE A N 1
ATOM 1692 C CA . ILE A 1 205 ? -8.169 -1.721 8.832 1.00 92.94 205 ILE A CA 1
ATOM 1693 C C . ILE A 1 205 ? -9.215 -1.047 7.934 1.00 92.94 205 ILE A C 1
ATOM 1695 O O . ILE A 1 205 ? -10.258 -0.637 8.435 1.00 92.94 205 ILE A O 1
ATOM 1699 N N . THR A 1 206 ? -8.970 -0.992 6.623 1.00 88.69 206 THR A N 1
ATOM 1700 C CA . THR A 1 206 ? -9.833 -0.350 5.620 1.00 88.69 206 THR A CA 1
ATOM 1701 C C . THR A 1 206 ? -11.221 -0.989 5.561 1.00 88.69 206 THR A C 1
ATOM 1703 O O . THR A 1 206 ? -12.218 -0.274 5.636 1.00 88.69 206 THR A O 1
ATOM 1706 N N . ILE A 1 207 ? -11.312 -2.324 5.503 1.00 87.69 207 ILE A N 1
ATOM 1707 C CA . ILE A 1 207 ? -12.586 -3.069 5.490 1.00 87.69 207 ILE A CA 1
ATOM 1708 C C . ILE A 1 207 ? -13.417 -2.787 6.748 1.00 87.69 207 ILE A C 1
ATOM 1710 O O . ILE A 1 207 ? -14.649 -2.798 6.698 1.00 87.69 207 ILE A O 1
ATOM 1714 N N . TRP A 1 208 ? -12.763 -2.594 7.893 1.00 89.56 208 TRP A N 1
ATOM 1715 C CA . TRP A 1 208 ? -13.447 -2.304 9.150 1.00 89.56 208 TRP A CA 1
ATOM 1716 C C . TRP A 1 208 ? -13.878 -0.836 9.272 1.00 89.56 208 TRP A C 1
ATOM 1718 O O . TRP A 1 208 ? -14.936 -0.568 9.846 1.00 89.56 208 TRP A O 1
ATOM 1728 N N . SER A 1 209 ? -13.088 0.107 8.756 1.00 81.44 209 SER A N 1
ATOM 1729 C CA . SER A 1 209 ? -13.255 1.538 9.033 1.00 81.44 209 SER A CA 1
ATOM 1730 C C . SER A 1 209 ? -13.921 2.354 7.931 1.00 81.44 209 SER A C 1
ATOM 1732 O O . SER A 1 209 ? -14.492 3.401 8.230 1.00 81.44 209 SER A O 1
ATOM 1734 N N . THR A 1 210 ? -13.831 1.923 6.673 1.00 69.25 210 THR A N 1
ATOM 1735 C CA . THR A 1 210 ? -14.102 2.780 5.509 1.00 69.25 210 THR A CA 1
ATOM 1736 C C . THR A 1 210 ? -14.930 2.087 4.438 1.00 69.25 210 THR A C 1
ATOM 1738 O O . THR A 1 210 ? -15.060 0.863 4.398 1.00 69.25 210 THR A O 1
ATOM 1741 N N . PHE A 1 211 ? -15.484 2.900 3.536 1.00 63.62 211 PHE A N 1
ATOM 1742 C CA . PHE A 1 211 ? -16.050 2.406 2.289 1.00 63.62 211 PHE A CA 1
ATOM 1743 C C . PHE A 1 211 ? -14.945 1.870 1.367 1.00 63.62 211 PHE A C 1
ATOM 1745 O O . PHE A 1 211 ? -13.842 2.421 1.364 1.00 63.62 211 PHE A O 1
ATOM 1752 N N . PRO A 1 212 ? -15.238 0.836 0.557 1.00 67.19 212 PRO A N 1
ATOM 1753 C CA . PRO A 1 212 ? -14.268 0.275 -0.373 1.00 67.19 212 PRO A CA 1
ATOM 1754 C C . PRO A 1 212 ? -13.656 1.338 -1.294 1.00 67.19 212 PRO A C 1
ATOM 1756 O O . PRO A 1 212 ? -14.363 2.173 -1.862 1.00 67.19 212 PRO A O 1
ATOM 1759 N N . MET A 1 213 ? -12.339 1.275 -1.469 1.00 72.06 213 MET A N 1
ATOM 1760 C CA . MET A 1 213 ? -11.582 2.152 -2.352 1.00 72.06 213 MET A CA 1
ATOM 1761 C C . MET A 1 213 ? -11.993 1.916 -3.801 1.00 72.06 213 MET A C 1
ATOM 1763 O O . MET A 1 213 ? -11.928 0.795 -4.312 1.00 72.06 213 MET A O 1
ATOM 1767 N N . LEU A 1 214 ? -12.392 2.993 -4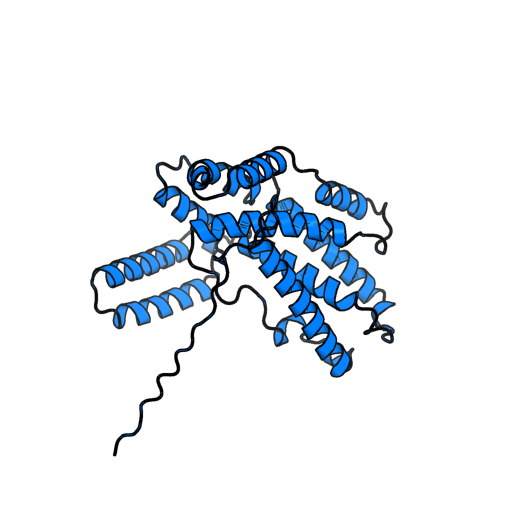.469 1.00 63.47 214 LEU A N 1
ATOM 1768 C CA . LEU A 1 214 ? -12.689 2.992 -5.894 1.00 63.47 214 LEU A CA 1
ATOM 1769 C C . LEU A 1 214 ? -11.455 3.468 -6.655 1.00 63.47 214 LEU A C 1
ATOM 1771 O O . LEU A 1 214 ? -10.931 4.542 -6.367 1.00 63.47 214 LEU A O 1
ATOM 1775 N N . PHE A 1 215 ? -11.030 2.682 -7.644 1.00 65.19 215 PHE A N 1
ATOM 1776 C CA . PHE A 1 215 ? -9.914 3.008 -8.542 1.00 65.19 215 PHE A CA 1
ATOM 1777 C C . PHE A 1 215 ? -8.592 3.344 -7.811 1.00 65.19 215 PHE A C 1
ATOM 1779 O O . PHE A 1 215 ? -8.027 4.415 -8.028 1.00 65.19 215 PHE A O 1
ATOM 1786 N N . PRO A 1 216 ? -8.070 2.449 -6.951 1.00 73.00 216 PRO A N 1
ATOM 1787 C CA . PRO A 1 216 ? -6.834 2.698 -6.193 1.00 73.00 216 PRO A CA 1
ATOM 1788 C C . PRO A 1 216 ? -5.572 2.770 -7.073 1.00 73.00 216 PRO A C 1
ATOM 1790 O O . PRO A 1 216 ? -4.552 3.311 -6.654 1.00 73.00 216 PRO A O 1
ATOM 1793 N N . TRP A 1 217 ? -5.626 2.227 -8.292 1.00 80.69 217 TRP A N 1
ATOM 1794 C CA . TRP A 1 217 ? -4.470 2.073 -9.173 1.00 80.69 217 TRP A CA 1
ATOM 1795 C C . TRP A 1 217 ? -4.457 3.111 -10.288 1.00 80.69 217 TRP A C 1
ATOM 1797 O O . TRP A 1 217 ? -5.502 3.490 -10.822 1.00 80.69 217 TRP A O 1
ATOM 1807 N N . GLN A 1 218 ? -3.258 3.512 -10.714 1.00 74.62 218 GLN A N 1
ATOM 1808 C CA . GLN A 1 218 ? -3.128 4.358 -11.896 1.00 74.62 218 GLN A CA 1
ATOM 1809 C C . GLN A 1 218 ? -3.642 3.639 -13.148 1.00 74.62 218 GLN A C 1
ATOM 1811 O O . GLN A 1 218 ? -3.398 2.444 -13.350 1.00 74.62 218 GLN A O 1
ATOM 1816 N N . GLU A 1 219 ? -4.313 4.387 -14.027 1.00 73.88 219 GLU A N 1
ATOM 1817 C CA . GLU A 1 219 ? -4.709 3.876 -15.336 1.00 73.88 219 GLU A CA 1
ATOM 1818 C C . GLU A 1 219 ? -3.478 3.469 -16.157 1.00 73.88 219 GLU A C 1
ATOM 1820 O O . GLU A 1 219 ? -2.502 4.217 -16.259 1.00 73.88 219 GLU A O 1
ATOM 1825 N N . GLN A 1 220 ? -3.559 2.319 -16.831 1.00 74.31 220 GLN A N 1
ATOM 1826 C CA . GLN A 1 220 ? -2.463 1.762 -17.636 1.00 74.31 220 GLN A CA 1
ATOM 1827 C C . GLN A 1 220 ? -1.877 2.745 -18.655 1.00 74.31 220 GLN A C 1
ATOM 1829 O O . GLN A 1 220 ? -0.683 2.702 -18.949 1.00 74.31 220 GLN A O 1
ATOM 1834 N N . LYS A 1 221 ? -2.727 3.608 -19.227 1.00 72.19 221 LYS A N 1
ATOM 1835 C CA . LYS A 1 221 ? -2.319 4.600 -20.228 1.00 72.19 221 LYS A CA 1
ATOM 1836 C C . LYS A 1 221 ? -1.345 5.633 -19.654 1.00 72.19 221 LYS A C 1
ATOM 1838 O O . LYS A 1 221 ? -0.517 6.140 -20.396 1.00 72.19 221 LYS A O 1
ATOM 1843 N N . ASN A 1 222 ? -1.435 5.911 -18.353 1.00 74.31 222 ASN A N 1
ATOM 1844 C CA . ASN A 1 222 ? -0.586 6.873 -17.662 1.00 74.31 222 ASN A CA 1
ATOM 1845 C C . ASN A 1 222 ? 0.685 6.194 -17.133 1.00 74.31 222 ASN A C 1
ATOM 1847 O O . ASN A 1 222 ? 1.776 6.719 -17.343 1.00 74.31 222 ASN A O 1
ATOM 1851 N N . ALA A 1 223 ? 0.546 5.007 -16.529 1.00 77.00 223 ALA A N 1
ATOM 1852 C CA . ALA A 1 223 ? 1.641 4.284 -15.871 1.00 77.00 223 ALA A CA 1
ATOM 1853 C C . ALA A 1 223 ? 2.818 3.940 -16.804 1.00 77.00 223 ALA A C 1
ATOM 1855 O O . ALA A 1 223 ? 3.971 3.948 -16.385 1.00 77.00 223 ALA A O 1
ATOM 1856 N N . LEU A 1 224 ? 2.538 3.658 -18.081 1.00 82.50 224 LEU A N 1
ATOM 1857 C CA . LEU A 1 224 ? 3.550 3.313 -19.091 1.00 82.50 224 LEU A CA 1
ATOM 1858 C C . LEU A 1 224 ? 3.675 4.379 -20.190 1.00 82.50 224 LEU A C 1
ATOM 1860 O O . LEU A 1 224 ? 4.229 4.115 -21.259 1.00 82.50 224 LEU A O 1
ATOM 1864 N N . SER A 1 225 ? 3.136 5.578 -19.948 1.00 80.50 225 SER A N 1
ATOM 1865 C CA . SER A 1 225 ? 3.186 6.669 -20.922 1.00 80.50 225 SER A CA 1
ATOM 1866 C C . SER A 1 225 ? 4.631 7.041 -21.273 1.00 80.50 225 SER A C 1
ATOM 1868 O O . SER A 1 225 ? 5.515 7.087 -20.421 1.00 80.50 225 SER A O 1
ATOM 1870 N N . GLY A 1 226 ? 4.885 7.290 -22.559 1.00 81.44 226 GLY A N 1
ATOM 1871 C CA . GLY A 1 226 ? 6.208 7.684 -23.056 1.00 81.44 226 GLY A CA 1
ATOM 1872 C C . GLY A 1 226 ? 7.138 6.523 -23.422 1.00 81.44 226 GLY A C 1
ATOM 1873 O O . GLY A 1 226 ? 8.129 6.757 -24.114 1.00 81.44 226 GLY A O 1
ATOM 1874 N N . LEU A 1 227 ? 6.797 5.281 -23.061 1.00 84.12 227 LEU A N 1
ATOM 1875 C CA . LEU A 1 227 ? 7.549 4.089 -23.474 1.00 84.12 227 LEU A CA 1
ATOM 1876 C C . LEU A 1 227 ? 7.275 3.672 -24.927 1.00 84.12 227 LEU A C 1
ATOM 1878 O O . LEU A 1 227 ? 8.084 2.951 -25.506 1.00 84.12 227 LEU A O 1
ATOM 1882 N N . ASP A 1 228 ? 6.212 4.199 -25.545 1.00 82.25 228 ASP A N 1
ATOM 1883 C CA . ASP A 1 228 ? 5.824 3.960 -26.951 1.00 82.25 228 ASP A CA 1
ATOM 1884 C C . ASP A 1 228 ? 6.900 4.348 -27.976 1.00 82.25 228 ASP A C 1
ATOM 1886 O O . ASP A 1 228 ? 6.840 3.934 -29.130 1.00 82.25 228 ASP A O 1
ATOM 1890 N N . LYS A 1 229 ? 7.898 5.142 -27.568 1.00 84.00 229 LYS A N 1
ATOM 1891 C CA . LYS A 1 229 ? 9.042 5.527 -28.411 1.00 84.00 229 LYS A CA 1
ATOM 1892 C C . LYS A 1 229 ? 10.235 4.573 -28.313 1.00 84.00 229 LYS A C 1
ATOM 1894 O O . LYS A 1 229 ? 11.155 4.689 -29.115 1.00 84.00 229 LYS A O 1
ATOM 1899 N N . ILE A 1 230 ? 10.254 3.706 -27.302 1.00 83.50 230 ILE A N 1
ATOM 1900 C CA . ILE A 1 230 ? 11.395 2.848 -26.947 1.00 83.50 230 ILE A CA 1
ATOM 1901 C C . ILE A 1 230 ? 11.049 1.375 -27.180 1.00 83.50 230 ILE A C 1
ATOM 1903 O O . ILE A 1 230 ? 11.905 0.596 -27.587 1.00 83.50 230 ILE A O 1
ATOM 1907 N N . PHE A 1 231 ? 9.796 1.003 -26.936 1.00 84.75 231 PHE A N 1
ATOM 1908 C CA . PHE A 1 231 ? 9.311 -0.368 -27.000 1.00 84.75 231 PHE A CA 1
ATOM 1909 C C . PHE A 1 231 ? 8.292 -0.544 -28.121 1.00 84.75 231 PHE A C 1
ATOM 1911 O O . PHE A 1 231 ? 7.573 0.391 -28.480 1.00 84.75 231 PHE A O 1
ATOM 1918 N N . SER A 1 232 ? 8.202 -1.761 -28.660 1.00 87.12 232 SER A N 1
ATOM 1919 C CA . SER A 1 232 ? 7.162 -2.078 -29.634 1.00 87.12 232 SER A CA 1
ATOM 1920 C C . SER A 1 232 ? 5.777 -2.069 -28.974 1.00 87.12 232 SER A C 1
ATOM 1922 O O . SER A 1 232 ? 5.629 -2.254 -27.763 1.00 87.12 232 SER A O 1
ATOM 1924 N N . ALA A 1 233 ? 4.719 -1.921 -29.775 1.00 88.00 233 ALA A N 1
ATOM 1925 C CA . ALA A 1 233 ? 3.349 -2.008 -29.266 1.00 88.00 233 ALA A CA 1
ATOM 1926 C C . ALA A 1 233 ? 3.057 -3.362 -28.582 1.00 88.00 233 ALA A C 1
ATOM 1928 O O . ALA A 1 233 ? 2.264 -3.425 -27.639 1.00 88.00 233 ALA A O 1
ATOM 1929 N N . GLN A 1 234 ? 3.705 -4.441 -29.037 1.00 87.69 234 GLN A N 1
ATOM 1930 C CA . GLN A 1 234 ? 3.590 -5.768 -28.436 1.00 87.69 234 GLN A CA 1
ATOM 1931 C C . GLN A 1 234 ? 4.261 -5.823 -27.059 1.00 87.69 234 GLN A C 1
ATOM 1933 O O . GLN A 1 234 ? 3.637 -6.301 -26.110 1.00 87.69 234 GLN A O 1
ATOM 1938 N N . ASP A 1 235 ? 5.466 -5.270 -26.921 1.00 86.69 235 ASP A N 1
ATOM 1939 C CA . ASP A 1 235 ? 6.175 -5.206 -25.636 1.00 86.69 235 ASP A CA 1
ATOM 1940 C C . ASP A 1 235 ? 5.390 -4.383 -24.617 1.00 86.69 235 ASP A C 1
ATOM 1942 O O . ASP A 1 235 ? 5.209 -4.795 -23.474 1.00 86.69 235 ASP A O 1
ATOM 1946 N N . ILE A 1 236 ? 4.832 -3.248 -25.042 1.00 88.56 236 ILE A N 1
ATOM 1947 C CA . ILE A 1 236 ? 4.020 -2.382 -24.177 1.00 88.56 236 ILE A CA 1
ATOM 1948 C C . ILE A 1 236 ? 2.749 -3.091 -23.734 1.00 88.56 236 ILE A C 1
ATOM 1950 O O . ILE A 1 236 ? 2.338 -2.973 -22.577 1.00 88.56 236 ILE A O 1
ATOM 1954 N N . ARG A 1 237 ? 2.126 -3.868 -24.623 1.00 89.00 237 ARG A N 1
ATOM 1955 C CA . ARG A 1 237 ? 0.996 -4.719 -24.248 1.00 89.00 237 ARG A CA 1
ATOM 1956 C C . ARG A 1 237 ? 1.414 -5.758 -23.207 1.00 89.00 237 ARG A C 1
ATOM 1958 O O . ARG A 1 237 ? 0.679 -5.959 -22.244 1.00 89.00 237 ARG A O 1
ATOM 1965 N N . GLN A 1 238 ? 2.580 -6.380 -23.363 1.00 88.88 238 GLN A N 1
ATOM 1966 C CA . GLN A 1 238 ? 3.080 -7.364 -22.406 1.00 88.88 238 GLN A CA 1
ATOM 1967 C C . GLN A 1 238 ? 3.414 -6.731 -21.047 1.00 88.88 238 GLN A C 1
ATOM 1969 O O . GLN A 1 238 ? 3.045 -7.289 -20.014 1.00 88.88 238 GLN A O 1
ATOM 1974 N N . LEU A 1 239 ? 4.024 -5.541 -21.033 1.00 89.12 239 LEU A N 1
ATOM 1975 C CA . LEU A 1 239 ? 4.277 -4.758 -19.819 1.00 89.12 239 LEU A CA 1
ATOM 1976 C C . LEU A 1 239 ? 2.975 -4.457 -19.069 1.00 89.12 239 LEU A C 1
ATOM 1978 O O . LEU A 1 239 ? 2.902 -4.677 -17.861 1.00 89.12 239 LEU A O 1
ATOM 1982 N N . LYS A 1 240 ? 1.923 -4.030 -19.784 1.00 90.88 240 LYS A N 1
ATOM 1983 C CA . LYS A 1 240 ? 0.587 -3.800 -19.202 1.00 90.88 240 LYS A CA 1
ATOM 1984 C C . LYS A 1 240 ? 0.028 -5.065 -18.555 1.00 90.88 240 LYS A C 1
ATOM 1986 O O . LYS A 1 240 ? -0.410 -5.017 -17.411 1.00 90.88 240 LYS A O 1
ATOM 1991 N N . VAL A 1 241 ? 0.090 -6.197 -19.260 1.00 91.25 241 VAL A N 1
ATOM 1992 C CA . VAL A 1 241 ? -0.391 -7.492 -18.747 1.00 91.25 241 VAL A CA 1
ATOM 1993 C C . VAL A 1 241 ? 0.367 -7.913 -17.487 1.00 91.25 241 VAL A C 1
ATOM 1995 O O . VAL A 1 241 ? -0.251 -8.364 -16.525 1.00 91.25 241 VAL A O 1
ATOM 1998 N N . ASN A 1 242 ? 1.691 -7.756 -17.463 1.00 89.88 242 ASN A N 1
ATOM 1999 C CA . ASN A 1 242 ? 2.494 -8.143 -16.303 1.00 89.88 242 ASN A CA 1
ATOM 2000 C C . ASN A 1 242 ? 2.249 -7.230 -15.097 1.00 89.88 242 ASN A C 1
ATOM 2002 O O . ASN A 1 242 ? 2.114 -7.726 -13.980 1.00 89.88 242 ASN A O 1
ATOM 2006 N N . ARG A 1 243 ? 2.148 -5.914 -15.324 1.00 92.00 243 ARG A N 1
ATOM 2007 C CA . ARG A 1 243 ? 1.807 -4.939 -14.282 1.00 92.00 243 ARG A CA 1
ATOM 2008 C C . ARG A 1 243 ? 0.461 -5.283 -13.645 1.00 92.00 243 ARG A C 1
ATOM 2010 O O . ARG A 1 243 ? 0.367 -5.390 -12.427 1.00 92.00 243 ARG A O 1
ATOM 2017 N N . ASP A 1 244 ? -0.561 -5.511 -14.467 1.00 91.94 244 ASP A N 1
ATOM 2018 C CA . ASP A 1 244 ? -1.892 -5.898 -13.994 1.00 91.94 244 ASP A CA 1
ATOM 2019 C C . ASP A 1 244 ? -1.874 -7.219 -13.228 1.00 91.94 244 ASP A C 1
ATOM 2021 O O . ASP A 1 244 ? -2.578 -7.362 -12.232 1.00 91.94 244 ASP A O 1
ATOM 2025 N N . LYS A 1 245 ? -1.073 -8.192 -13.679 1.00 93.12 245 LYS A N 1
ATOM 2026 C CA . LYS A 1 245 ? -0.912 -9.462 -12.970 1.00 93.12 245 LYS A CA 1
ATOM 2027 C C . LYS A 1 245 ? -0.384 -9.227 -11.556 1.00 93.12 245 LYS A C 1
ATOM 2029 O O . LYS A 1 245 ? -0.945 -9.783 -10.622 1.00 93.12 245 LYS A O 1
ATOM 2034 N N . TYR A 1 246 ? 0.646 -8.396 -11.399 1.00 93.38 246 TYR A N 1
ATOM 2035 C CA . TYR A 1 246 ? 1.188 -8.072 -10.080 1.00 93.38 246 TYR A CA 1
ATOM 2036 C C . TYR A 1 246 ? 0.163 -7.337 -9.206 1.00 93.38 246 TYR A C 1
ATOM 2038 O O . TYR A 1 246 ? -0.020 -7.688 -8.045 1.00 93.38 246 TYR A O 1
ATOM 2046 N N . ILE A 1 247 ? -0.564 -6.368 -9.771 1.00 93.44 247 ILE A N 1
ATOM 2047 C CA . ILE A 1 247 ? -1.634 -5.658 -9.055 1.00 93.44 247 ILE A CA 1
ATOM 2048 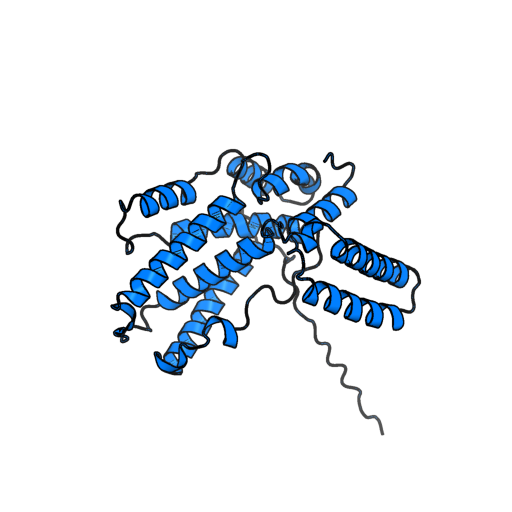C C . ILE A 1 247 ? -2.698 -6.636 -8.543 1.00 93.44 247 ILE A C 1
ATOM 2050 O O . ILE A 1 247 ? -3.056 -6.578 -7.372 1.00 93.44 247 ILE A O 1
ATOM 2054 N N . ARG A 1 248 ? -3.151 -7.585 -9.372 1.00 93.75 248 ARG A N 1
ATOM 2055 C CA . ARG A 1 248 ? -4.107 -8.622 -8.944 1.00 93.75 248 ARG A CA 1
ATOM 2056 C C . ARG A 1 248 ? -3.551 -9.493 -7.823 1.00 93.75 248 ARG A C 1
ATOM 2058 O O . ARG A 1 248 ? -4.277 -9.797 -6.886 1.00 93.75 248 ARG A O 1
ATOM 2065 N N . THR A 1 249 ? -2.266 -9.844 -7.875 1.00 94.94 249 THR A N 1
ATOM 2066 C CA . THR A 1 249 ? -1.602 -10.556 -6.776 1.00 94.94 249 THR A CA 1
ATOM 2067 C C . THR A 1 249 ? -1.671 -9.754 -5.469 1.00 94.94 249 THR A C 1
ATOM 2069 O O . THR A 1 249 ? -1.988 -10.311 -4.420 1.00 94.94 249 THR A O 1
ATOM 2072 N N . VAL A 1 250 ? -1.441 -8.438 -5.513 1.00 95.31 250 VAL A N 1
ATOM 2073 C CA . VAL A 1 250 ? -1.585 -7.564 -4.334 1.00 95.31 250 VAL A CA 1
ATOM 2074 C C . VAL A 1 250 ? -3.039 -7.501 -3.859 1.00 95.31 250 VAL A C 1
ATOM 2076 O O . VAL A 1 250 ? -3.300 -7.559 -2.656 1.00 95.31 250 VAL A O 1
ATOM 2079 N N . GLU A 1 251 ? -4.002 -7.419 -4.776 1.00 93.94 251 GLU A N 1
ATOM 2080 C CA . GLU A 1 251 ? -5.427 -7.453 -4.431 1.00 93.94 251 GLU A CA 1
ATOM 2081 C C . GLU A 1 251 ? -5.820 -8.769 -3.739 1.00 93.94 251 GLU A C 1
ATOM 2083 O O . GLU A 1 251 ? -6.594 -8.763 -2.777 1.00 93.94 251 GLU A O 1
ATOM 2088 N N . GLU A 1 252 ? -5.248 -9.893 -4.173 1.00 95.19 252 GLU A N 1
ATOM 2089 C CA . GLU A 1 252 ? -5.397 -11.193 -3.519 1.00 95.19 252 GLU A CA 1
ATOM 2090 C C . GLU A 1 252 ? -4.756 -11.204 -2.126 1.00 95.19 252 GLU A C 1
ATOM 2092 O O . GLU A 1 252 ? -5.378 -11.682 -1.172 1.00 95.19 252 GLU A O 1
ATOM 2097 N N . TRP A 1 253 ? -3.562 -10.623 -1.957 1.00 96.56 253 TRP A N 1
ATOM 2098 C CA . TRP A 1 253 ? -2.919 -10.486 -0.643 1.00 96.56 253 TRP A CA 1
ATOM 2099 C C . TRP A 1 253 ? -3.788 -9.718 0.349 1.00 96.56 253 TRP A C 1
ATOM 2101 O O . TRP A 1 253 ? -3.925 -10.139 1.496 1.00 96.56 253 TRP A O 1
ATOM 2111 N N . CYS A 1 254 ? -4.443 -8.642 -0.091 1.00 95.00 254 CYS A N 1
ATOM 2112 C CA . CYS A 1 254 ? -5.371 -7.876 0.741 1.00 95.00 254 CYS A CA 1
ATOM 2113 C C . CYS A 1 254 ? -6.522 -8.733 1.298 1.00 95.00 254 CYS A C 1
ATOM 2115 O O . CYS A 1 254 ? -7.061 -8.430 2.367 1.00 95.00 254 CYS A O 1
ATOM 2117 N N . LYS A 1 255 ? -6.898 -9.808 0.603 1.00 94.56 255 LYS A N 1
ATOM 2118 C CA . LYS A 1 255 ? -8.012 -10.689 0.972 1.00 94.56 255 LYS A CA 1
ATOM 2119 C C . LYS A 1 255 ? -7.570 -11.996 1.622 1.00 94.56 255 LYS A C 1
ATOM 2121 O O . LYS A 1 255 ? -8.426 -12.742 2.076 1.00 94.56 255 LYS A O 1
ATOM 2126 N N . THR A 1 256 ? -6.277 -12.296 1.658 1.00 96.25 256 THR A N 1
ATOM 2127 C CA . THR A 1 256 ? -5.776 -13.598 2.110 1.00 96.25 256 THR A CA 1
ATOM 2128 C C . THR A 1 256 ? -5.276 -13.511 3.546 1.00 96.25 256 THR A C 1
ATOM 2130 O O . THR A 1 256 ? -4.405 -12.699 3.856 1.00 96.25 256 THR A O 1
ATOM 2133 N N . ASN A 1 257 ? -5.803 -14.367 4.420 1.00 95.75 257 ASN A N 1
ATOM 2134 C CA . ASN A 1 257 ? -5.387 -14.450 5.814 1.00 95.75 257 ASN A CA 1
ATOM 2135 C C . ASN A 1 257 ? -3.893 -14.811 5.925 1.00 95.75 257 ASN A C 1
ATOM 2137 O O . ASN A 1 257 ? -3.428 -15.764 5.298 1.00 95.75 257 ASN A O 1
ATOM 2141 N N . LEU A 1 258 ? -3.143 -14.072 6.748 1.00 95.00 258 LEU A N 1
ATOM 2142 C CA . LEU A 1 258 ? -1.683 -14.231 6.875 1.00 95.00 258 LEU A CA 1
ATOM 2143 C C . LEU A 1 258 ? -1.233 -15.564 7.491 1.00 95.00 258 LEU A C 1
ATOM 2145 O O . LEU A 1 258 ? -0.062 -15.917 7.364 1.00 95.00 258 LEU A O 1
ATOM 2149 N N . VAL A 1 259 ? -2.123 -16.271 8.188 1.00 94.94 259 VAL A N 1
ATOM 2150 C CA . VAL A 1 259 ? -1.821 -17.504 8.928 1.00 94.94 259 VAL A CA 1
ATOM 2151 C C . VAL A 1 259 ? -2.450 -18.714 8.248 1.00 94.94 259 VAL A C 1
ATOM 2153 O O . VAL A 1 259 ? -1.761 -19.696 7.982 1.00 94.94 259 VAL A O 1
ATOM 2156 N N . THR A 1 260 ? -3.745 -18.647 7.940 1.00 94.19 260 THR A N 1
ATOM 2157 C CA . THR A 1 260 ? -4.501 -19.783 7.391 1.00 94.19 260 THR A CA 1
ATOM 2158 C C . THR A 1 260 ? -4.497 -19.827 5.867 1.00 94.19 260 THR A C 1
ATOM 2160 O O . THR A 1 260 ? -4.835 -20.855 5.288 1.00 94.19 260 THR A O 1
ATOM 2163 N N . SER A 1 261 ? -4.108 -18.731 5.204 1.00 93.12 261 SER A N 1
ATOM 2164 C CA . SER A 1 261 ? -4.261 -18.534 3.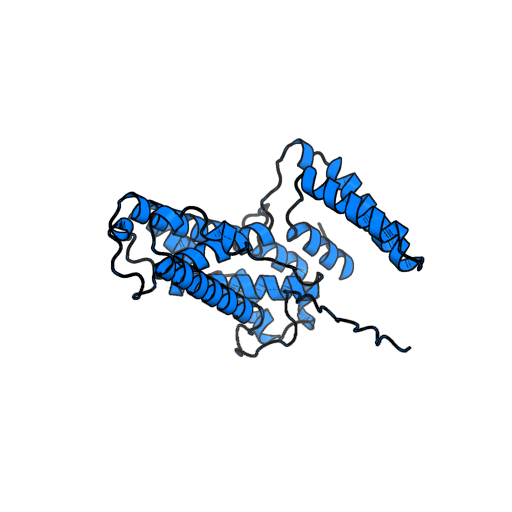753 1.00 93.12 261 SER A CA 1
ATOM 2165 C C . SER A 1 261 ? -5.713 -18.593 3.254 1.00 93.12 261 SER A C 1
ATOM 2167 O O . SER A 1 261 ? -5.952 -18.700 2.052 1.00 93.12 261 SER A O 1
ATOM 2169 N N . GLU A 1 262 ? -6.699 -18.505 4.150 1.00 93.94 262 GLU A N 1
ATOM 2170 C CA . GLU A 1 262 ? -8.108 -18.414 3.769 1.00 93.94 262 GLU A CA 1
ATOM 2171 C C . GLU A 1 262 ? -8.415 -17.065 3.110 1.00 93.94 262 GLU A C 1
ATOM 2173 O O . GLU A 1 262 ? -7.920 -16.020 3.534 1.00 93.94 262 GLU A O 1
ATOM 2178 N N . ILE A 1 263 ? -9.260 -17.086 2.077 1.00 91.12 263 ILE A N 1
ATOM 2179 C CA . ILE A 1 263 ? -9.655 -15.884 1.338 1.00 91.12 263 ILE A CA 1
ATOM 2180 C C . ILE A 1 263 ? -10.927 -15.298 1.953 1.00 91.12 263 ILE A C 1
ATOM 2182 O O . ILE A 1 263 ? -11.977 -15.943 2.010 1.00 91.12 263 ILE A O 1
ATOM 2186 N N . GLU A 1 264 ? -10.858 -14.037 2.358 1.00 86.25 264 GLU A N 1
ATOM 2187 C CA . GLU A 1 264 ? -11.999 -13.287 2.849 1.00 86.25 264 GLU A CA 1
ATOM 2188 C C . GLU A 1 264 ? -12.977 -12.915 1.732 1.00 86.25 264 GLU A C 1
ATOM 2190 O O . GLU A 1 264 ? -12.615 -12.574 0.602 1.00 86.25 264 GLU A O 1
ATOM 2195 N N . ARG A 1 265 ? -14.268 -12.924 2.085 1.00 84.25 265 ARG A N 1
ATOM 2196 C CA . ARG A 1 265 ? -15.341 -12.485 1.183 1.00 84.25 265 ARG A CA 1
ATOM 2197 C C . ARG A 1 265 ? -15.338 -10.975 0.961 1.00 84.25 265 ARG A C 1
ATOM 2199 O O . ARG A 1 265 ? -15.699 -10.525 -0.122 1.00 84.25 265 ARG A O 1
ATOM 2206 N N . ARG A 1 266 ? -14.986 -10.202 1.993 1.00 83.50 266 ARG A N 1
ATOM 2207 C CA . ARG A 1 266 ? -14.928 -8.738 1.919 1.00 83.50 266 ARG A CA 1
ATOM 2208 C C . ARG A 1 266 ? -13.632 -8.302 1.241 1.00 83.50 266 ARG A C 1
ATOM 2210 O O . ARG A 1 266 ? -12.634 -9.013 1.279 1.00 83.50 266 ARG A O 1
ATOM 2217 N N . SER A 1 267 ? -13.679 -7.142 0.602 1.00 85.81 267 SER A N 1
ATOM 2218 C CA . SER A 1 267 ? -12.562 -6.548 -0.126 1.00 85.81 267 SER A CA 1
ATOM 2219 C C . SER A 1 267 ? -12.438 -5.082 0.278 1.00 85.81 267 SER A C 1
ATOM 2221 O O . SER A 1 267 ? -13.475 -4.429 0.431 1.00 85.81 267 SER A O 1
ATOM 2223 N N . PRO A 1 268 ? -11.214 -4.541 0.423 1.00 84.94 268 PRO A N 1
ATOM 2224 C CA . PRO A 1 268 ? -11.025 -3.106 0.592 1.00 84.94 268 PRO A CA 1
ATOM 2225 C C . PRO A 1 268 ? -11.241 -2.351 -0.730 1.00 84.94 268 PRO A C 1
ATOM 2227 O O . PRO A 1 268 ? -11.216 -1.128 -0.731 1.00 84.94 268 PRO A O 1
ATOM 2230 N N . PHE A 1 269 ? -11.443 -3.058 -1.848 1.00 85.19 269 PHE A N 1
ATOM 2231 C CA . PHE A 1 269 ? -11.653 -2.498 -3.181 1.00 85.19 269 PHE A CA 1
ATOM 2232 C C . PHE A 1 269 ? -13.115 -2.619 -3.597 1.00 85.19 269 PHE A C 1
ATOM 2234 O O . PHE A 1 269 ? -13.719 -3.686 -3.459 1.00 85.19 269 PHE A O 1
ATOM 2241 N N . GLY A 1 270 ? -13.678 -1.522 -4.100 1.00 67.75 270 GLY A N 1
ATOM 2242 C CA . GLY A 1 270 ? -15.038 -1.485 -4.621 1.00 67.75 270 GLY A CA 1
ATOM 2243 C C . GLY A 1 270 ? -15.068 -1.762 -6.119 1.00 67.75 270 GLY A C 1
ATOM 2244 O O . GLY A 1 270 ? -14.310 -1.165 -6.881 1.00 67.75 270 GLY A O 1
ATOM 2245 N N . GLU A 1 271 ? -15.986 -2.622 -6.552 1.00 59.00 271 GLU A N 1
ATOM 2246 C CA . GLU A 1 271 ? -16.310 -2.790 -7.967 1.00 59.00 271 GLU A CA 1
ATOM 2247 C C . GLU A 1 271 ? -17.530 -1.923 -8.318 1.00 59.00 271 GLU A C 1
ATOM 2249 O O . GLU A 1 271 ? -18.573 -2.039 -7.664 1.00 59.00 271 GLU A O 1
ATOM 2254 N N . PRO A 1 272 ? -17.455 -1.045 -9.333 1.00 50.50 272 PRO A N 1
ATOM 2255 C CA . PRO A 1 272 ? -18.625 -0.303 -9.781 1.00 50.50 272 PRO A CA 1
ATOM 2256 C C . PRO A 1 272 ? -19.639 -1.263 -10.423 1.00 50.50 272 PRO A C 1
ATOM 2258 O O . PRO A 1 272 ? -19.442 -1.742 -11.538 1.00 50.50 272 PRO A O 1
ATOM 2261 N N . SER A 1 273 ? -20.757 -1.534 -9.743 1.00 42.34 273 SER A N 1
ATOM 2262 C CA . SER A 1 273 ? -21.849 -2.319 -10.324 1.00 42.34 273 SER A CA 1
ATOM 2263 C C . SER A 1 273 ? -22.656 -1.450 -11.294 1.00 42.34 273 SER A C 1
ATOM 2265 O O . SER A 1 273 ? -23.550 -0.706 -10.884 1.00 42.34 273 SER A O 1
ATOM 2267 N N . ILE A 1 274 ? -22.364 -1.530 -12.591 1.00 39.12 274 ILE A N 1
ATOM 2268 C CA . ILE A 1 274 ? -23.208 -0.910 -13.619 1.00 39.12 274 ILE A CA 1
ATOM 2269 C C . ILE A 1 274 ? -24.407 -1.832 -13.856 1.00 39.12 274 ILE A C 1
ATOM 2271 O O . ILE A 1 274 ? -24.335 -2.795 -14.617 1.00 39.12 274 ILE A O 1
ATOM 2275 N N . LYS A 1 275 ? -25.533 -1.544 -13.197 1.00 34.09 275 LYS A N 1
ATOM 2276 C CA . LYS A 1 275 ? -26.824 -2.123 -13.585 1.00 34.09 275 LYS A CA 1
ATOM 2277 C C . LYS A 1 275 ? -27.320 -1.369 -14.815 1.00 34.09 275 LYS A C 1
ATOM 2279 O O . LYS A 1 275 ? -27.826 -0.258 -14.699 1.00 34.09 275 LYS A O 1
ATOM 2284 N N . ILE A 1 276 ? -27.151 -1.961 -15.995 1.00 38.03 276 ILE A N 1
ATOM 2285 C CA . ILE A 1 276 ? -27.796 -1.465 -17.212 1.00 38.03 276 ILE A CA 1
ATOM 2286 C C . ILE A 1 276 ? -29.279 -1.815 -17.097 1.00 38.03 276 ILE A C 1
ATOM 2288 O O . ILE A 1 276 ? -29.688 -2.942 -17.369 1.00 38.03 276 ILE A O 1
ATOM 2292 N N . THR A 1 277 ? -30.093 -0.860 -16.659 1.00 35.97 277 THR A N 1
ATOM 2293 C CA . THR A 1 277 ? -31.548 -0.966 -16.760 1.00 35.97 277 THR A CA 1
ATOM 2294 C C . THR A 1 277 ? -31.907 -0.735 -18.222 1.00 35.97 277 THR A C 1
ATOM 2296 O O . THR A 1 277 ? -32.048 0.400 -18.670 1.00 35.97 277 THR A O 1
ATOM 2299 N N . THR A 1 278 ? -32.008 -1.805 -19.007 1.00 38.59 278 THR A N 1
ATOM 2300 C CA . THR A 1 278 ? -32.640 -1.725 -20.324 1.00 38.59 278 THR A CA 1
ATOM 2301 C C . THR A 1 278 ? -34.112 -1.405 -20.098 1.00 38.59 278 THR A C 1
ATOM 2303 O O . THR A 1 278 ? -34.891 -2.287 -19.735 1.00 38.59 278 THR A O 1
ATOM 2306 N N . SER A 1 279 ? -34.503 -0.141 -20.267 1.00 39.59 279 SER A N 1
ATOM 2307 C CA . SER A 1 279 ? -35.910 0.214 -20.417 1.00 39.59 279 SER A CA 1
ATOM 2308 C C . SER A 1 279 ? -36.406 -0.471 -21.683 1.00 39.59 279 SER A C 1
ATOM 2310 O O . SER A 1 279 ? -36.042 -0.073 -22.791 1.00 39.59 279 SER A O 1
ATOM 2312 N N . ALA A 1 280 ? -37.189 -1.534 -21.509 1.00 41.38 280 ALA A N 1
ATOM 2313 C CA . ALA A 1 280 ? -37.966 -2.116 -22.583 1.00 41.38 280 ALA A CA 1
ATOM 2314 C C . ALA A 1 280 ? -38.829 -1.002 -23.184 1.00 41.38 280 ALA A C 1
ATOM 2316 O O . ALA A 1 280 ? -39.717 -0.461 -22.528 1.00 41.38 280 ALA A O 1
ATOM 2317 N N . SER A 1 281 ? -38.524 -0.632 -24.421 1.00 39.19 281 SER A N 1
ATOM 2318 C CA . SER A 1 281 ? -39.401 0.164 -25.263 1.00 39.19 281 SER A CA 1
ATOM 2319 C C . SER A 1 281 ? -40.641 -0.676 -25.564 1.00 39.19 281 SER A C 1
ATOM 2321 O O . SER A 1 281 ? -40.653 -1.472 -26.501 1.00 39.19 281 SER A O 1
ATOM 2323 N N . SER A 1 282 ? -41.664 -0.550 -24.726 1.00 40.28 282 SER A N 1
ATOM 2324 C CA . SER A 1 282 ? -43.019 -0.990 -25.033 1.00 40.28 282 SER A CA 1
ATOM 2325 C C . SER A 1 282 ? -43.776 0.166 -25.677 1.00 40.28 282 SER A C 1
ATOM 2327 O O . SER A 1 282 ? -44.286 1.027 -24.960 1.00 40.28 282 SER A O 1
ATOM 2329 N N . SER A 1 283 ? -43.791 0.220 -27.008 1.00 36.06 283 SER A N 1
ATOM 2330 C CA . SER A 1 283 ? -44.971 0.376 -27.888 1.00 36.06 283 SER A CA 1
ATOM 2331 C C . SER A 1 283 ? -44.536 0.553 -29.340 1.00 36.06 283 SER A C 1
ATOM 2333 O O . SER A 1 283 ? -43.583 1.322 -29.585 1.00 36.06 283 SER A O 1
#

Sequence (283 aa):
MRLRNEDDAKKYTCEYTVSKLSLKEAQQRINNHKKILENTTTDEDRAFWQEQITGLEEYIKSEDLKTGTFPQSIDTVLFETVEWSALLSAFHNPNINESTFFETAFFQRWQIGAIYVILSNIAKLLSKKNGDHSLTRLWKEVSPFLKNHIAKDEFDYIRRKLDHPDGQALKLRHEVVAHNVKSTGIHLDLLDEELKFIARVWSIITIWSTFPMLFPWQEQKNALSGLDKIFSAQDIRQLKVNRDKYIRTVEEWCKTNLVTSEIERRSPFGEPSIKITTSASSS

Secondary structure (DSSP, 8-state):
----SHHHHHHHHHHHHS----HHHHHHHHHHHHHHHHT--SHHHHHHHHHHHHHHHHHHH-HHHHHT-PPPPHHHHHHHHHHHHHHHHHHT-TTSTT-GGGGSHHHHHHHHHHHHHHHHHHHHHT--STT---HHHHHHHHHHHHTTTS-HHHHHHHHHHHHS---HHHHHHHHHHTT-S-GGG--HHHHHHHHHHHHHHHHHHHHHHSPPBSS-SPPHHHHTTTGGGTS-HHHHHHHHHHHHHHHHHHHHHHHB-TTT-PBPS--SB--------------